Protein AF-A0A0W0FWM8-F1 (afdb_monomer_lite)

pLDDT: mean 82.7, std 19.73, range [29.56, 98.5]

Radius of gyration: 21.23 Å; chains: 1; bounding box: 44×80×56 Å

Sequence (306 aa):
MLAARFALNAARSPRAFSYVPSRSLITLKDTKYIATATATGEGWDGEVSSGGLDLKLAVPKELGGSGNGQNPDQLLAMGYASCLLGSIHAVAAEKGKADAVKNAKVHASVHIGTPNEMSGLGLAVYVKVEGVDDGELLKAGHEKMLAARSVLKAGRFTPRSLNYVPSRSLITLKETKYTATATATGEGRNGHVSSNGLDLNLATPKELGGNGNGQNPEQLFAMGYAACLLGAIRAVAAQKGKADVVKDAKVHTSVHIGTPNELPGFGLAVDIKVEGVDDELLKAGHEFCPYSRLAREGAVVKVSKA

Organism: Moniliophthora roreri (NCBI:txid221103)

Structure (mmCIF, N/CA/C/O backbone):
data_AF-A0A0W0FWM8-F1
#
_entry.id   AF-A0A0W0FWM8-F1
#
loop_
_atom_site.group_PDB
_atom_site.id
_atom_site.type_symbol
_atom_site.label_atom_id
_atom_site.label_alt_id
_atom_site.label_comp_id
_atom_site.label_asym_id
_atom_site.label_entity_id
_atom_site.label_seq_id
_atom_site.pdbx_PDB_ins_code
_atom_site.Cartn_x
_atom_site.Cartn_y
_atom_site.Cartn_z
_atom_site.occupancy
_atom_site.B_iso_or_equiv
_atom_site.auth_seq_id
_atom_site.auth_comp_id
_atom_site.auth_asym_id
_atom_site.auth_atom_id
_atom_site.pdbx_PDB_model_num
ATOM 1 N N . MET A 1 1 ? -24.322 -62.768 6.502 1.00 37.38 1 MET A N 1
ATOM 2 C CA . MET A 1 1 ? -23.569 -61.589 6.024 1.00 37.38 1 MET A CA 1
ATOM 3 C C . MET A 1 1 ? -24.170 -60.350 6.666 1.00 37.38 1 MET A C 1
ATOM 5 O O . MET A 1 1 ? -25.361 -60.117 6.529 1.00 37.38 1 MET A O 1
ATOM 9 N N . LEU A 1 2 ? -23.349 -59.671 7.465 1.00 31.70 2 LEU A N 1
ATOM 10 C CA . LEU A 1 2 ? -23.643 -58.517 8.319 1.00 31.70 2 LEU A CA 1
ATOM 11 C C . LEU A 1 2 ? -24.087 -57.291 7.499 1.00 31.70 2 LEU A C 1
ATOM 13 O O . LEU A 1 2 ? -23.404 -56.925 6.549 1.00 31.70 2 LEU A O 1
ATOM 17 N N . ALA A 1 3 ? -25.141 -56.598 7.931 1.00 33.00 3 ALA A N 1
ATOM 18 C CA . ALA A 1 3 ? -25.418 -55.217 7.532 1.00 33.00 3 ALA A CA 1
ATOM 19 C C . ALA A 1 3 ? -25.647 -54.379 8.799 1.00 33.00 3 ALA A C 1
ATOM 21 O O . ALA A 1 3 ? -26.772 -54.205 9.263 1.00 33.00 3 ALA A O 1
ATOM 22 N N . ALA A 1 4 ? -24.552 -53.909 9.398 1.00 33.53 4 ALA A N 1
ATOM 23 C CA . ALA A 1 4 ? -24.581 -52.966 10.508 1.00 33.53 4 ALA A CA 1
ATOM 24 C C . ALA A 1 4 ? -24.708 -51.539 9.952 1.00 33.53 4 ALA A C 1
ATOM 26 O O . ALA A 1 4 ? -23.815 -51.042 9.267 1.00 33.53 4 ALA A O 1
ATOM 27 N N . ARG A 1 5 ? -25.835 -50.881 10.243 1.00 33.47 5 ARG A N 1
ATOM 28 C CA . ARG A 1 5 ? -26.030 -49.445 10.020 1.00 33.47 5 ARG A CA 1
ATOM 29 C C . ARG A 1 5 ? -25.173 -48.671 11.022 1.00 33.47 5 ARG A C 1
ATOM 31 O O . ARG A 1 5 ? -25.515 -48.600 12.198 1.00 33.47 5 ARG A O 1
ATOM 38 N N . PHE A 1 6 ? -24.085 -48.071 10.552 1.00 32.16 6 PHE A N 1
ATOM 39 C CA . PHE A 1 6 ? -23.375 -47.026 11.283 1.00 32.16 6 PHE A CA 1
ATOM 40 C C . PHE A 1 6 ? -24.125 -45.700 11.113 1.00 32.16 6 PHE A C 1
ATOM 42 O O . PHE A 1 6 ? -24.095 -45.083 10.051 1.00 32.16 6 PHE A O 1
ATOM 49 N N . ALA A 1 7 ? -24.807 -45.267 12.171 1.00 35.50 7 ALA A N 1
ATOM 50 C CA . ALA A 1 7 ? -25.207 -43.880 12.339 1.00 35.50 7 ALA A CA 1
ATOM 51 C C . ALA A 1 7 ? -23.970 -43.089 12.793 1.00 35.50 7 ALA A C 1
ATOM 53 O O . ALA A 1 7 ? -23.587 -43.153 13.960 1.00 35.50 7 ALA A O 1
ATOM 54 N N . LEU A 1 8 ? -23.319 -42.368 11.875 1.00 33.34 8 LEU A N 1
ATOM 55 C CA . LEU A 1 8 ? -22.357 -41.340 12.263 1.00 33.34 8 LEU A CA 1
ATOM 56 C C . LEU A 1 8 ? -23.114 -40.047 12.575 1.00 33.34 8 LEU A C 1
ATOM 58 O O . LEU A 1 8 ? -23.631 -39.372 11.687 1.00 33.34 8 LEU A O 1
ATOM 62 N N . ASN A 1 9 ? -23.138 -39.713 13.864 1.00 29.70 9 ASN A N 1
ATOM 63 C CA . ASN A 1 9 ? -23.351 -38.362 14.363 1.00 29.70 9 ASN A CA 1
ATOM 64 C C . ASN A 1 9 ? -22.350 -37.416 13.684 1.00 29.70 9 ASN A C 1
ATOM 66 O O . ASN A 1 9 ? -21.164 -37.419 14.017 1.00 29.70 9 ASN A O 1
ATOM 70 N N . ALA A 1 10 ? -22.827 -36.588 12.756 1.00 33.97 10 ALA A N 1
ATOM 71 C CA . ALA A 1 10 ? -22.089 -35.421 12.303 1.00 33.97 10 ALA A CA 1
ATOM 72 C C . ALA A 1 10 ? -22.054 -34.411 13.458 1.00 33.97 10 ALA A C 1
ATOM 74 O O . ALA A 1 10 ? -23.018 -33.689 13.721 1.00 33.97 10 ALA A O 1
ATOM 75 N N . ALA A 1 11 ? -20.945 -34.417 14.193 1.00 31.56 11 ALA A N 1
ATOM 76 C CA . ALA A 1 11 ? -20.615 -33.386 15.158 1.00 31.56 11 ALA A CA 1
ATOM 77 C C . ALA A 1 11 ? -20.691 -32.010 14.474 1.00 31.56 11 ALA A C 1
ATOM 79 O O . ALA A 1 11 ? -20.099 -31.793 13.417 1.00 31.56 11 ALA A O 1
ATOM 80 N N . ARG A 1 12 ? -21.448 -31.089 15.082 1.00 36.06 12 ARG A N 1
ATOM 81 C CA . ARG A 1 12 ? -21.527 -29.677 14.687 1.00 36.06 12 ARG A CA 1
ATOM 82 C C . ARG A 1 12 ? -20.112 -29.098 14.610 1.00 36.06 12 ARG A C 1
ATOM 84 O O . ARG A 1 12 ? -19.434 -29.022 15.633 1.00 36.06 12 ARG A O 1
ATOM 91 N N . SER A 1 13 ? -19.679 -28.683 13.420 1.00 31.92 13 SER A N 1
ATOM 92 C CA . SER A 1 13 ? -18.434 -27.929 13.269 1.00 31.92 13 SER A CA 1
ATOM 93 C C . SER A 1 13 ? -18.582 -26.530 13.894 1.00 31.92 13 SER A C 1
ATOM 95 O O . SER A 1 13 ? -19.686 -25.973 13.892 1.00 31.92 13 SER A O 1
ATOM 97 N N . PRO A 1 14 ? -17.507 -25.929 14.431 1.00 36.28 14 PRO A N 1
ATOM 98 C CA . PRO A 1 14 ? -17.581 -24.626 15.078 1.00 36.28 14 PRO A CA 1
ATOM 99 C C . PRO A 1 14 ? -17.739 -23.510 14.031 1.00 36.28 14 PRO A C 1
ATOM 101 O O . PRO A 1 14 ? -17.042 -23.522 13.025 1.00 36.28 14 PRO A O 1
ATOM 104 N N . ARG A 1 15 ? -18.672 -22.584 14.304 1.00 36.97 15 ARG A N 1
ATOM 105 C CA . ARG A 1 15 ? -18.922 -21.247 13.710 1.00 36.97 15 ARG A CA 1
ATOM 106 C C . ARG A 1 15 ? -18.503 -21.049 12.243 1.00 36.97 15 ARG A C 1
ATOM 108 O O . ARG A 1 15 ? -17.331 -20.882 11.929 1.00 36.97 15 ARG A O 1
ATOM 115 N N . ALA A 1 16 ? -19.505 -20.957 11.367 1.00 36.41 16 ALA A N 1
ATOM 116 C CA . ALA A 1 16 ? -19.346 -20.427 10.019 1.00 36.41 16 ALA A CA 1
ATOM 117 C C . ALA A 1 16 ? -18.665 -19.049 10.078 1.00 36.41 16 ALA A C 1
ATOM 119 O O . ALA A 1 16 ? -19.163 -18.147 10.748 1.00 36.41 16 ALA A O 1
ATOM 120 N N . PHE A 1 17 ? -17.525 -18.904 9.404 1.00 39.53 17 PHE A N 1
ATOM 121 C CA . PHE A 1 17 ? -16.942 -17.595 9.138 1.00 39.53 17 PHE A CA 1
ATOM 122 C C . PHE A 1 17 ? -17.897 -16.823 8.229 1.00 39.53 17 PHE A C 1
ATOM 124 O O . PHE A 1 17 ? -18.245 -17.282 7.139 1.00 39.53 17 PHE A O 1
ATOM 131 N N . SER A 1 18 ? -18.326 -15.657 8.685 1.00 49.09 18 SER A N 1
ATOM 132 C CA . SER A 1 18 ? -19.212 -14.773 7.944 1.00 49.09 18 SER A CA 1
ATOM 133 C C . SER A 1 18 ? -18.415 -14.062 6.857 1.00 49.09 18 SER A C 1
ATOM 135 O O . SER A 1 18 ? -17.679 -13.112 7.107 1.00 49.09 18 SER A O 1
ATOM 137 N N . TYR A 1 19 ? -18.506 -14.566 5.630 1.00 51.03 19 TYR A N 1
ATOM 138 C CA . TYR A 1 19 ? -17.876 -13.946 4.469 1.00 51.03 19 TYR A CA 1
ATOM 139 C C . TYR A 1 19 ? -18.668 -12.701 4.045 1.00 51.03 19 TYR A C 1
ATOM 141 O O . TYR A 1 19 ? -19.879 -12.787 3.843 1.00 51.03 19 TYR A O 1
ATOM 149 N N . VAL A 1 20 ? -18.000 -11.553 3.876 1.00 57.09 20 VAL A N 1
ATOM 150 C CA . VAL A 1 20 ? -18.593 -10.367 3.235 1.00 57.09 20 VAL A CA 1
ATOM 151 C C . VAL A 1 20 ? -18.331 -10.478 1.729 1.00 57.09 20 VAL A C 1
ATOM 153 O O . VAL A 1 20 ? -17.197 -10.267 1.300 1.00 57.09 20 VAL A O 1
ATOM 156 N N . PRO A 1 21 ? -19.329 -10.839 0.900 1.00 53.03 21 PRO A N 1
ATOM 157 C CA . PRO A 1 21 ? -19.098 -11.033 -0.522 1.00 53.03 21 PRO A CA 1
ATOM 158 C C . PRO A 1 21 ? -18.781 -9.709 -1.216 1.00 53.03 21 PRO A C 1
ATOM 160 O O . PRO A 1 21 ? -19.579 -8.773 -1.191 1.00 53.03 21 PRO A O 1
ATOM 163 N N . SER A 1 22 ? -17.641 -9.666 -1.902 1.00 55.56 22 SER A N 1
ATOM 164 C CA . SER A 1 22 ? -17.281 -8.603 -2.839 1.00 55.56 22 SER A CA 1
ATOM 165 C C . SER A 1 22 ? -17.148 -9.206 -4.235 1.00 55.56 22 SER A C 1
ATOM 167 O O . SER A 1 22 ? -16.415 -10.174 -4.437 1.00 55.56 22 SER A O 1
ATOM 169 N N . ARG A 1 23 ? -17.891 -8.676 -5.213 1.00 55.47 23 ARG A N 1
ATOM 170 C CA . ARG A 1 23 ? -17.725 -9.067 -6.619 1.00 55.47 23 ARG A CA 1
ATOM 171 C C . ARG A 1 23 ? -16.606 -8.222 -7.222 1.00 55.47 23 ARG A C 1
ATOM 173 O O . ARG A 1 23 ? -16.817 -7.041 -7.477 1.00 55.47 23 ARG A O 1
ATOM 180 N N . SER A 1 24 ? -15.449 -8.831 -7.466 1.00 62.53 24 SER A N 1
ATOM 181 C CA . SER A 1 24 ? -14.388 -8.224 -8.275 1.00 62.53 24 SER A CA 1
ATOM 182 C C . SER A 1 24 ? -14.596 -8.551 -9.754 1.00 62.53 24 SER A C 1
ATOM 184 O O . SER A 1 24 ? -14.962 -9.673 -10.101 1.00 62.53 24 SER A O 1
ATOM 186 N N . LEU A 1 25 ? -14.325 -7.577 -10.626 1.00 61.44 25 LEU A N 1
ATOM 187 C CA . LEU A 1 25 ? -14.260 -7.786 -12.077 1.00 61.44 25 LEU A CA 1
ATOM 188 C C . LEU A 1 25 ? -12.983 -8.533 -12.500 1.00 61.44 25 LEU A C 1
ATOM 190 O O . LEU A 1 25 ? -12.928 -9.072 -13.599 1.00 61.44 25 LEU A O 1
ATOM 194 N N . ILE A 1 26 ? -11.964 -8.572 -11.635 1.00 66.75 26 ILE A N 1
ATOM 195 C CA . ILE A 1 26 ? -10.685 -9.242 -11.882 1.00 66.75 26 ILE A CA 1
ATOM 196 C C . ILE A 1 26 ? -10.550 -10.402 -10.899 1.00 66.75 26 ILE A C 1
ATOM 198 O O . ILE A 1 26 ? -10.563 -10.208 -9.683 1.00 66.75 26 ILE A O 1
ATOM 202 N N . THR A 1 27 ? -10.405 -11.611 -11.434 1.00 77.94 27 THR A N 1
ATOM 203 C CA . THR A 1 27 ? -10.103 -12.829 -10.674 1.00 77.94 27 THR A CA 1
ATOM 204 C C . THR A 1 27 ? -8.774 -13.408 -11.144 1.00 77.94 27 THR A C 1
ATOM 206 O O . THR A 1 27 ? -8.401 -13.262 -12.313 1.00 77.94 27 THR A O 1
ATOM 209 N N . LEU A 1 28 ? -8.043 -14.040 -10.226 1.00 83.06 28 LEU A N 1
ATOM 210 C CA . LEU A 1 28 ? -6.766 -14.677 -10.534 1.00 83.06 28 LEU A CA 1
ATOM 211 C C . LEU A 1 28 ? -6.991 -16.100 -11.041 1.00 83.06 28 LEU A C 1
ATOM 213 O O . LEU A 1 28 ? -7.765 -16.858 -10.457 1.00 83.06 28 LEU A O 1
ATOM 217 N N . LYS A 1 29 ? -6.283 -16.454 -12.112 1.00 85.50 29 LYS A N 1
ATOM 218 C CA . LYS A 1 29 ? -6.165 -17.827 -12.606 1.00 85.50 29 LYS A CA 1
ATOM 219 C C . LYS A 1 29 ? -5.257 -18.652 -11.698 1.00 85.50 29 LYS A C 1
ATOM 221 O O . LYS A 1 29 ? -5.562 -19.792 -11.364 1.00 85.50 29 LYS A O 1
ATOM 226 N N . ASP A 1 30 ? -4.140 -18.053 -11.310 1.00 88.19 30 ASP A N 1
ATOM 227 C CA . ASP A 1 30 ? -3.138 -18.606 -10.412 1.00 88.19 30 ASP A CA 1
ATOM 228 C C . ASP A 1 30 ? -2.571 -17.494 -9.532 1.00 88.19 30 ASP A C 1
ATOM 230 O O . ASP A 1 30 ? -2.519 -16.331 -9.934 1.00 88.19 30 ASP A O 1
ATOM 234 N N . THR A 1 31 ? -2.158 -17.861 -8.321 1.00 91.38 31 THR A N 1
ATOM 235 C CA . THR A 1 31 ? -1.411 -16.980 -7.419 1.00 91.38 31 THR A CA 1
ATOM 236 C C . THR A 1 31 ? 0.067 -17.313 -7.526 1.00 91.38 31 THR A C 1
ATOM 238 O O . THR A 1 31 ? 0.443 -18.475 -7.384 1.00 91.38 31 THR A O 1
ATOM 241 N N . LYS A 1 32 ? 0.902 -16.295 -7.739 1.00 92.69 32 LYS A N 1
ATOM 242 C CA . LYS A 1 32 ? 2.359 -16.444 -7.837 1.00 92.69 32 LYS A CA 1
ATOM 243 C C . LYS A 1 32 ? 3.060 -16.090 -6.536 1.00 92.69 32 LYS A C 1
ATOM 245 O O . LYS A 1 32 ? 3.996 -16.770 -6.147 1.00 92.69 32 LYS A O 1
ATOM 250 N N . TYR A 1 33 ? 2.601 -15.044 -5.861 1.00 94.94 33 TYR A N 1
ATOM 251 C CA . TYR A 1 33 ? 3.169 -14.586 -4.599 1.00 94.94 33 TYR A CA 1
ATOM 252 C C . TYR A 1 33 ? 2.065 -14.043 -3.688 1.00 94.94 33 TYR A C 1
ATOM 254 O O . TYR A 1 33 ? 1.051 -13.533 -4.174 1.00 94.94 33 TYR A O 1
ATOM 262 N N . ILE A 1 34 ? 2.263 -14.170 -2.375 1.00 96.12 34 ILE A N 1
ATOM 263 C CA . ILE A 1 34 ? 1.339 -13.688 -1.347 1.00 96.12 34 ILE A CA 1
ATOM 264 C C . ILE A 1 34 ? 2.129 -12.864 -0.334 1.00 96.12 34 ILE A C 1
ATOM 266 O O . ILE A 1 34 ? 3.069 -13.368 0.278 1.00 96.12 34 ILE A O 1
ATOM 270 N N . ALA A 1 35 ? 1.714 -11.619 -0.121 1.00 96.69 35 ALA A N 1
ATOM 271 C CA . ALA A 1 35 ? 2.180 -10.797 0.986 1.00 96.69 35 ALA A CA 1
ATOM 272 C C . ALA A 1 35 ? 1.126 -10.768 2.093 1.00 96.69 35 ALA A C 1
ATOM 274 O O . ALA A 1 35 ? -0.024 -10.416 1.838 1.00 96.69 35 ALA A O 1
ATOM 275 N N . THR A 1 36 ? 1.511 -11.106 3.320 1.00 97.19 36 THR A N 1
ATOM 276 C CA . THR A 1 36 ? 0.605 -11.101 4.474 1.00 97.19 36 THR A CA 1
ATOM 277 C C . THR A 1 36 ? 1.003 -10.023 5.467 1.00 97.19 36 THR A C 1
ATOM 279 O O . THR A 1 36 ? 2.146 -10.012 5.925 1.00 97.19 36 THR A O 1
ATOM 282 N N . ALA A 1 37 ? 0.048 -9.185 5.855 1.00 98.12 37 ALA A N 1
ATOM 283 C CA . ALA A 1 37 ? 0.225 -8.164 6.871 1.00 98.12 37 ALA A CA 1
ATOM 284 C C . ALA A 1 37 ? -0.760 -8.332 8.025 1.00 98.12 37 ALA A C 1
ATOM 286 O O . ALA A 1 37 ? -1.880 -8.806 7.829 1.00 98.12 37 ALA A O 1
ATOM 287 N N . THR A 1 38 ? -0.355 -7.901 9.215 1.00 98.19 38 THR A N 1
ATOM 288 C CA . THR A 1 38 ? -1.220 -7.841 10.398 1.00 98.19 38 THR A CA 1
ATOM 289 C C . THR A 1 38 ? -1.216 -6.433 10.961 1.00 98.19 38 THR A C 1
ATOM 291 O O . THR A 1 38 ? -0.146 -5.887 11.206 1.00 98.19 38 THR A O 1
ATOM 294 N N . ALA A 1 39 ? -2.400 -5.865 11.184 1.00 97.88 39 ALA A N 1
ATOM 295 C CA . ALA A 1 39 ? -2.583 -4.614 11.908 1.00 97.88 39 ALA A CA 1
ATOM 296 C C . ALA A 1 39 ? -3.236 -4.867 13.270 1.00 97.88 39 ALA A C 1
ATOM 298 O O . ALA A 1 39 ? -4.169 -5.669 13.388 1.00 97.88 39 ALA A O 1
ATOM 299 N N . THR A 1 40 ? -2.748 -4.155 14.281 1.00 96.44 40 THR A N 1
ATOM 300 C CA . THR A 1 40 ? -3.210 -4.208 15.673 1.00 96.44 40 THR A CA 1
ATOM 301 C C . THR A 1 40 ? -3.322 -2.790 16.249 1.00 96.44 40 THR A C 1
ATOM 303 O O . THR A 1 40 ? -2.977 -1.801 15.596 1.00 96.44 40 THR A O 1
ATOM 306 N N . GLY A 1 41 ? -3.831 -2.663 17.478 1.00 92.44 41 GLY A N 1
ATOM 307 C CA . GLY A 1 41 ? -4.015 -1.359 18.117 1.00 92.44 41 GLY A CA 1
ATOM 308 C C . GLY A 1 41 ? -5.096 -0.537 17.415 1.00 92.44 41 GLY A C 1
ATOM 309 O O . GLY A 1 41 ? -6.062 -1.088 16.887 1.00 92.44 41 GLY A O 1
ATOM 310 N N . GLU A 1 42 ? -4.984 0.792 17.417 1.00 88.56 42 GLU A N 1
ATOM 311 C CA . GLU A 1 42 ? -6.042 1.698 16.926 1.00 88.56 42 GLU A CA 1
ATOM 312 C C . GLU A 1 42 ? -6.172 1.752 15.385 1.00 88.56 42 GLU A C 1
ATOM 314 O O . GLU A 1 42 ? -6.874 2.600 14.832 1.00 88.56 42 GLU A O 1
ATOM 319 N N . GLY A 1 43 ? -5.489 0.860 14.659 1.00 87.81 43 GLY A N 1
ATOM 320 C CA . GLY A 1 43 ? -5.414 0.867 13.200 1.00 87.81 43 GLY A CA 1
ATOM 321 C C . GLY A 1 43 ? -4.498 1.975 12.692 1.00 87.81 43 GLY A C 1
ATOM 322 O O . GLY A 1 43 ? -3.362 1.703 12.327 1.00 87.81 43 GLY A O 1
ATOM 323 N N . TRP A 1 44 ? -4.963 3.226 12.692 1.00 87.56 44 TRP A N 1
ATOM 324 C CA . TRP A 1 44 ? -4.160 4.373 12.242 1.00 87.56 44 TRP A CA 1
ATOM 325 C C . TRP A 1 44 ? -3.189 4.916 13.297 1.00 87.56 44 TRP A C 1
ATOM 327 O O . TRP A 1 44 ? -2.244 5.602 12.934 1.00 87.56 44 TRP A O 1
ATOM 337 N N . ASP A 1 45 ? -3.403 4.604 14.574 1.00 92.19 45 ASP A N 1
ATOM 338 C CA . ASP A 1 45 ? -2.510 4.960 15.694 1.00 92.19 45 ASP A CA 1
ATOM 339 C C . ASP A 1 45 ? -1.999 3.683 16.399 1.00 92.19 45 ASP A C 1
ATOM 341 O O . ASP A 1 45 ? -1.836 3.625 17.615 1.00 92.19 45 ASP A O 1
ATOM 345 N N . GLY A 1 46 ? -1.867 2.600 15.625 1.00 94.25 46 GLY A N 1
ATOM 346 C CA . GLY A 1 46 ? -1.509 1.264 16.097 1.00 94.25 46 GLY A CA 1
ATOM 347 C C . GLY A 1 46 ? -0.175 0.770 15.546 1.00 94.25 46 GLY A C 1
ATOM 348 O O . GLY A 1 46 ? 0.757 1.539 15.319 1.00 94.25 46 GLY A O 1
ATOM 349 N N . GLU A 1 47 ? -0.093 -0.533 15.311 1.00 96.88 47 GLU A N 1
ATOM 350 C CA . GLU A 1 47 ? 1.085 -1.186 14.740 1.00 96.88 47 GLU A CA 1
ATOM 351 C C . GLU A 1 47 ? 0.675 -2.015 13.529 1.00 96.88 47 GLU A C 1
ATOM 353 O O . GLU A 1 47 ? -0.436 -2.552 13.462 1.00 96.88 47 GLU A O 1
ATOM 358 N N . VAL A 1 48 ? 1.577 -2.118 12.559 1.00 98.00 48 VAL A N 1
ATOM 359 C CA . VAL A 1 48 ? 1.388 -2.980 11.398 1.00 98.00 48 VAL A CA 1
ATOM 360 C C . VAL A 1 48 ? 2.693 -3.663 11.024 1.00 98.00 48 VAL A C 1
ATOM 362 O O . VAL A 1 48 ? 3.752 -3.037 11.025 1.00 98.00 48 VAL A O 1
ATOM 365 N N . SER A 1 49 ? 2.611 -4.944 10.678 1.00 97.75 49 SER A N 1
ATOM 366 C CA . SER A 1 49 ? 3.774 -5.741 10.305 1.00 97.75 49 SER A CA 1
ATOM 367 C C . SER A 1 49 ? 3.538 -6.586 9.063 1.00 97.75 49 SER A C 1
ATOM 369 O O . SER A 1 49 ? 2.424 -7.051 8.817 1.00 97.75 49 SER A O 1
ATOM 371 N N . SER A 1 50 ? 4.587 -6.780 8.265 1.00 97.19 50 SER A N 1
ATOM 372 C CA . SER A 1 50 ? 4.607 -7.693 7.118 1.00 97.19 50 SER A CA 1
ATOM 373 C C . SER A 1 50 ? 6.046 -8.007 6.723 1.00 97.19 50 SER A C 1
ATOM 375 O O . SER A 1 50 ? 6.849 -7.097 6.568 1.00 97.19 50 SER A O 1
ATOM 377 N N . GLY A 1 51 ? 6.380 -9.282 6.501 1.00 88.56 51 GLY A N 1
ATOM 378 C CA . GLY A 1 51 ? 7.658 -9.664 5.879 1.00 88.56 51 GLY A CA 1
ATOM 379 C C . GLY A 1 51 ? 8.920 -9.116 6.565 1.00 88.56 51 GLY A C 1
ATOM 380 O O . GLY A 1 51 ? 9.879 -8.769 5.880 1.00 88.56 51 GLY A O 1
ATOM 381 N N . GLY A 1 52 ? 8.909 -9.005 7.898 1.00 92.12 52 GLY A N 1
ATOM 382 C CA . GLY A 1 52 ? 10.024 -8.463 8.686 1.00 92.12 52 GLY A CA 1
ATOM 383 C C . GLY A 1 52 ? 10.107 -6.933 8.728 1.00 92.12 52 GLY A C 1
ATOM 384 O O . GLY A 1 52 ? 11.080 -6.402 9.254 1.00 92.12 52 GLY A O 1
ATOM 385 N N . LEU A 1 53 ? 9.119 -6.225 8.174 1.00 96.38 53 LEU A N 1
ATOM 386 C CA . LEU A 1 53 ? 8.933 -4.791 8.364 1.00 96.38 53 LEU A CA 1
ATOM 387 C C . LEU A 1 53 ? 7.848 -4.557 9.417 1.00 96.38 53 LEU A C 1
ATOM 389 O O . LEU A 1 53 ? 6.680 -4.852 9.163 1.00 96.38 53 LEU A O 1
ATOM 393 N N . ASP A 1 54 ? 8.237 -3.994 10.557 1.00 97.31 54 ASP A N 1
ATOM 394 C CA . ASP A 1 54 ? 7.344 -3.594 11.644 1.00 97.31 54 ASP A CA 1
ATOM 395 C C . ASP A 1 54 ? 7.285 -2.067 11.718 1.00 97.31 54 ASP A C 1
ATOM 397 O O . ASP A 1 54 ? 8.316 -1.397 11.817 1.00 97.31 54 ASP A O 1
ATOM 401 N N . LEU A 1 55 ? 6.080 -1.501 11.656 1.00 97.31 55 LEU A N 1
ATOM 402 C CA . LEU A 1 55 ? 5.866 -0.058 11.663 1.00 97.31 55 LEU A CA 1
ATOM 403 C C . LEU A 1 55 ? 4.892 0.347 12.760 1.00 97.31 55 LEU A C 1
ATOM 405 O O . LEU A 1 55 ? 3.790 -0.192 12.875 1.00 97.31 55 LEU A O 1
ATOM 409 N N . LYS A 1 56 ? 5.278 1.388 13.500 1.00 96.69 56 LYS A N 1
ATOM 410 C CA . LYS A 1 56 ? 4.357 2.142 14.343 1.00 96.69 56 LYS A CA 1
ATOM 411 C C . LYS A 1 56 ? 3.614 3.165 13.493 1.00 96.69 56 LYS A C 1
ATOM 413 O O . LYS A 1 56 ? 4.236 3.966 12.786 1.00 96.69 56 LYS A O 1
ATOM 418 N N . LEU A 1 57 ? 2.293 3.131 13.584 1.00 96.75 57 LEU A N 1
ATOM 419 C CA . LEU A 1 57 ? 1.415 4.039 12.874 1.00 96.75 57 LEU A CA 1
ATOM 420 C C . LEU A 1 57 ? 0.990 5.200 13.765 1.00 96.75 57 LEU A C 1
ATOM 422 O O . LEU A 1 57 ? 0.892 5.060 14.984 1.00 96.75 57 LEU A O 1
ATOM 426 N N . ALA A 1 58 ? 0.765 6.347 13.137 1.00 94.88 58 ALA A N 1
ATOM 427 C CA . ALA A 1 58 ? 0.194 7.508 13.782 1.00 94.88 58 ALA A CA 1
ATOM 428 C C . ALA A 1 58 ? -0.784 8.232 12.862 1.00 94.88 58 ALA A C 1
ATOM 430 O O . ALA A 1 58 ? -0.520 8.442 11.672 1.00 94.88 58 ALA A O 1
ATOM 431 N N . VAL A 1 59 ? -1.888 8.703 13.442 1.00 92.06 59 VAL A N 1
ATOM 432 C CA . VAL A 1 59 ? -2.803 9.596 12.725 1.00 92.06 59 VAL A CA 1
ATOM 433 C C . VAL A 1 59 ? -2.054 10.907 12.406 1.00 92.06 59 VAL A C 1
ATOM 435 O O . VAL A 1 59 ? -1.427 11.479 13.305 1.00 92.06 59 VAL A O 1
ATOM 438 N N . PRO A 1 60 ? -2.094 11.409 11.155 1.00 90.50 60 PRO A N 1
ATOM 439 C CA . PRO A 1 60 ? -1.469 12.679 10.783 1.00 90.50 60 PRO A CA 1
ATOM 440 C C . PRO A 1 60 ? -1.990 13.870 11.599 1.00 90.50 60 PRO A C 1
ATOM 442 O O . PRO A 1 60 ? -3.151 13.892 12.019 1.00 90.50 60 PRO A O 1
ATOM 445 N N . LYS A 1 61 ? -1.159 14.905 11.774 1.00 90.56 61 LYS A N 1
ATOM 446 C CA . LYS A 1 61 ? -1.528 16.117 12.535 1.00 90.56 61 LYS A CA 1
ATOM 447 C C . LYS A 1 61 ? -2.696 16.862 11.893 1.00 90.56 61 LYS A C 1
ATOM 449 O O . LYS A 1 61 ? -3.545 17.407 12.590 1.00 90.56 61 LYS A O 1
ATOM 454 N N . GLU A 1 62 ? -2.772 16.830 10.568 1.00 87.19 62 GLU A N 1
ATOM 455 C CA . GLU A 1 62 ? -3.841 17.407 9.751 1.00 87.19 62 GLU A CA 1
ATOM 456 C C . GLU A 1 62 ? -5.203 16.755 10.026 1.00 87.19 62 GLU A C 1
ATOM 458 O O . GLU A 1 62 ? -6.243 17.375 9.821 1.00 87.19 62 GLU A O 1
ATOM 463 N N . LEU A 1 63 ? -5.193 15.515 10.522 1.00 86.81 63 LEU A N 1
ATOM 464 C CA . LEU A 1 63 ? -6.378 14.769 10.940 1.00 86.81 63 LEU A CA 1
ATOM 465 C C . LEU A 1 63 ? -6.556 14.762 12.469 1.00 86.81 63 LEU A C 1
ATOM 467 O O . LEU A 1 63 ? -7.374 14.006 12.986 1.00 86.81 63 LEU A O 1
ATOM 471 N N . GLY A 1 64 ? -5.812 15.605 13.196 1.00 88.00 64 GLY A N 1
ATOM 472 C CA . GLY A 1 64 ? -5.901 15.744 14.652 1.00 88.00 64 GLY A CA 1
ATOM 473 C C . GLY A 1 64 ? -5.114 14.703 15.453 1.00 88.00 64 GLY A C 1
ATOM 474 O O . GLY A 1 64 ? -5.325 14.587 16.657 1.00 88.00 64 GLY A O 1
ATOM 475 N N . GLY A 1 65 ? -4.229 13.941 14.808 1.00 89.38 65 GLY A N 1
ATOM 476 C CA . GLY A 1 65 ? -3.393 12.939 15.464 1.00 89.38 65 GLY A CA 1
ATOM 477 C C . GLY A 1 65 ? -2.028 13.449 15.924 1.00 89.38 65 GLY A C 1
ATOM 478 O O . GLY A 1 65 ? -1.688 14.626 15.790 1.00 89.38 65 GLY A O 1
ATOM 479 N N . SER A 1 66 ? -1.211 12.534 16.454 1.00 90.25 66 SER A N 1
ATOM 480 C CA . SER A 1 66 ? 0.142 12.858 16.924 1.00 90.25 66 SER A CA 1
ATOM 481 C C . SER A 1 66 ? 1.114 13.170 15.777 1.00 90.25 66 SER A C 1
ATOM 483 O O . SER A 1 66 ? 2.038 13.970 15.942 1.00 90.25 66 SER A O 1
ATOM 485 N N . GLY A 1 67 ? 0.917 12.538 14.614 1.00 88.00 67 GLY A N 1
ATOM 486 C CA . GLY A 1 67 ? 1.853 12.536 13.489 1.00 88.00 67 GLY A CA 1
ATOM 487 C C . GLY A 1 67 ? 3.209 11.891 13.792 1.00 88.00 67 GLY A C 1
ATOM 488 O O . GLY A 1 67 ? 4.139 12.057 13.009 1.00 88.00 67 GLY A O 1
ATOM 489 N N . ASN A 1 68 ? 3.347 11.187 14.921 1.00 88.94 68 ASN A N 1
ATOM 490 C CA . ASN A 1 68 ? 4.604 10.593 15.381 1.00 88.94 68 ASN A CA 1
ATOM 491 C C . ASN A 1 68 ? 4.705 9.117 14.968 1.00 88.94 68 ASN A C 1
ATOM 493 O O . ASN A 1 68 ? 4.802 8.223 15.811 1.00 88.94 68 ASN A O 1
ATOM 497 N N . GLY A 1 69 ? 4.648 8.865 13.665 1.00 90.75 69 GLY A N 1
ATOM 498 C CA . GLY A 1 69 ? 4.652 7.525 13.092 1.00 90.75 69 GLY A CA 1
ATOM 499 C C . GLY A 1 69 ? 4.409 7.558 11.590 1.00 90.75 69 GLY A C 1
ATOM 500 O O . GLY A 1 69 ? 4.256 8.626 10.994 1.00 90.75 69 GLY A O 1
ATOM 501 N N . GLN A 1 70 ? 4.378 6.373 10.991 1.00 95.19 70 GLN A N 1
ATOM 502 C CA . GLN A 1 70 ? 3.970 6.213 9.597 1.00 95.19 70 GLN A CA 1
ATOM 503 C C . GLN A 1 70 ? 2.441 6.159 9.506 1.00 95.19 70 GLN A C 1
ATOM 505 O O . GLN A 1 70 ? 1.752 6.107 10.520 1.00 95.19 70 GLN A O 1
ATOM 510 N N . ASN A 1 71 ? 1.867 6.163 8.312 1.00 93.81 71 ASN A N 1
ATOM 511 C CA . ASN A 1 71 ? 0.430 5.975 8.144 1.00 93.81 71 ASN A CA 1
ATOM 512 C C . ASN A 1 71 ? 0.109 5.096 6.930 1.00 93.81 71 ASN A C 1
ATOM 514 O O . ASN A 1 71 ? 0.950 4.931 6.042 1.00 93.81 71 ASN A O 1
ATOM 518 N N . PRO A 1 72 ? -1.106 4.524 6.873 1.00 95.06 72 PRO A N 1
ATOM 519 C CA . PRO A 1 72 ? -1.486 3.603 5.806 1.00 95.06 72 PRO A CA 1
ATOM 520 C C . PRO A 1 72 ? -1.302 4.183 4.399 1.00 95.06 72 PRO A C 1
ATOM 522 O O . PRO A 1 72 ? -0.837 3.488 3.496 1.00 95.06 72 PRO A O 1
ATOM 525 N N . ASP A 1 73 ? -1.606 5.469 4.217 1.00 95.06 73 ASP A N 1
ATOM 526 C CA . ASP A 1 73 ? -1.609 6.122 2.904 1.00 95.06 73 ASP A CA 1
ATOM 527 C C . ASP A 1 73 ? -0.221 6.385 2.360 1.00 95.06 73 ASP A C 1
ATOM 529 O O . ASP A 1 73 ? -0.028 6.371 1.145 1.00 95.06 73 ASP A O 1
ATOM 533 N N . GLN A 1 74 ? 0.755 6.560 3.247 1.00 95.56 74 GLN A N 1
ATOM 534 C CA . GLN A 1 74 ? 2.161 6.556 2.868 1.00 95.56 74 GLN A CA 1
ATOM 535 C C . GLN A 1 74 ? 2.543 5.205 2.267 1.00 95.56 74 GLN A C 1
ATOM 537 O O . GLN A 1 74 ? 3.123 5.168 1.185 1.00 95.56 74 GLN A O 1
ATOM 542 N N . LEU A 1 75 ? 2.140 4.094 2.892 1.00 97.38 75 LEU A N 1
ATOM 543 C CA . LEU A 1 75 ? 2.427 2.751 2.377 1.00 97.38 75 LEU A CA 1
ATOM 544 C C . LEU A 1 75 ? 1.743 2.510 1.025 1.00 97.38 75 LEU A C 1
ATOM 546 O O . LEU A 1 75 ? 2.371 1.988 0.102 1.00 97.38 75 LEU A O 1
ATOM 550 N N . LEU A 1 76 ? 0.495 2.963 0.862 1.00 96.69 76 LEU A N 1
ATOM 551 C CA . LEU A 1 76 ? -0.199 2.911 -0.426 1.00 96.69 76 LEU A CA 1
ATOM 552 C C . LEU A 1 76 ? 0.506 3.763 -1.492 1.00 96.69 76 LEU A C 1
ATOM 554 O O . LEU A 1 76 ? 0.692 3.292 -2.614 1.00 96.69 76 LEU A O 1
ATOM 558 N N . ALA A 1 77 ? 0.933 4.986 -1.162 1.00 97.25 77 ALA A N 1
ATOM 559 C CA . ALA A 1 77 ? 1.666 5.852 -2.086 1.00 97.25 77 ALA A CA 1
ATOM 560 C C . ALA A 1 77 ? 2.995 5.213 -2.517 1.00 97.25 77 ALA A C 1
ATOM 562 O O . ALA A 1 77 ? 3.322 5.210 -3.705 1.00 97.25 77 A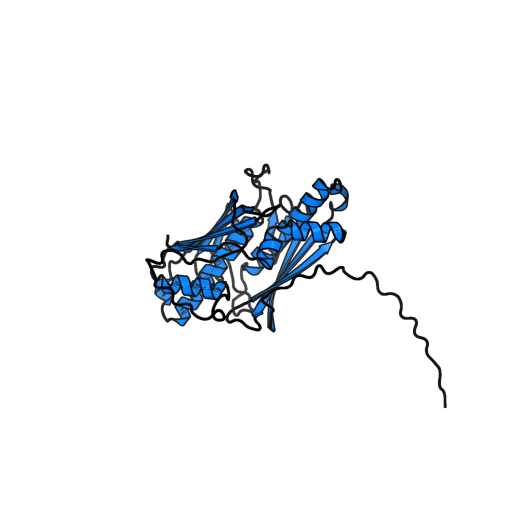LA A O 1
ATOM 563 N N . MET A 1 78 ? 3.734 4.622 -1.574 1.00 98.25 78 MET A N 1
ATOM 564 C CA . MET A 1 78 ? 5.004 3.939 -1.831 1.00 98.25 78 MET A CA 1
ATOM 565 C C . MET A 1 78 ? 4.815 2.699 -2.715 1.00 98.25 78 MET A C 1
ATOM 567 O O . MET A 1 78 ? 5.524 2.534 -3.715 1.00 98.25 78 MET A O 1
ATOM 571 N N . GLY A 1 79 ? 3.830 1.852 -2.400 1.00 96.69 79 GLY A N 1
ATOM 572 C CA . GLY A 1 79 ? 3.486 0.682 -3.211 1.00 96.69 79 GLY A CA 1
ATOM 573 C C . GLY A 1 79 ? 3.042 1.068 -4.625 1.00 96.69 79 GLY A C 1
ATOM 574 O O . GLY A 1 79 ? 3.489 0.475 -5.607 1.00 96.69 79 GLY A O 1
ATOM 575 N N . TYR A 1 80 ? 2.230 2.121 -4.756 1.00 95.25 80 TYR A N 1
ATOM 576 C CA . TYR A 1 80 ? 1.787 2.617 -6.057 1.00 95.25 80 TYR A CA 1
ATOM 577 C C . TYR A 1 80 ? 2.957 3.154 -6.895 1.00 95.25 80 TYR A C 1
ATOM 579 O O . TYR A 1 80 ? 3.110 2.768 -8.056 1.00 95.25 80 TYR A O 1
ATOM 587 N N . ALA A 1 81 ? 3.793 4.027 -6.319 1.00 96.94 81 ALA A N 1
ATOM 588 C CA . ALA A 1 81 ? 4.914 4.653 -7.022 1.00 96.94 81 ALA A CA 1
ATOM 589 C C . ALA A 1 81 ? 5.893 3.610 -7.578 1.00 96.94 81 ALA A C 1
ATOM 591 O O . ALA A 1 81 ? 6.262 3.649 -8.753 1.00 96.94 81 ALA A O 1
ATOM 592 N N . SER A 1 82 ? 6.272 2.647 -6.738 1.00 97.06 82 SER A N 1
ATOM 593 C CA . SER A 1 82 ? 7.212 1.584 -7.097 1.00 97.06 82 SER A CA 1
ATOM 594 C C . SER A 1 82 ? 6.642 0.605 -8.124 1.00 97.06 82 SER A C 1
ATOM 596 O O . SER A 1 82 ? 7.351 0.205 -9.052 1.00 97.06 82 SER A O 1
ATOM 598 N N . CYS A 1 83 ? 5.354 0.262 -8.023 1.00 94.19 83 CYS A N 1
ATOM 599 C CA . CYS A 1 83 ? 4.680 -0.588 -9.003 1.00 94.19 83 CYS A CA 1
ATOM 600 C C . CYS A 1 83 ? 4.559 0.091 -10.379 1.00 94.19 83 CYS A C 1
ATOM 602 O O . CYS A 1 83 ? 4.857 -0.535 -11.404 1.00 94.19 83 CYS A O 1
ATOM 604 N N . LEU A 1 84 ? 4.194 1.380 -10.420 1.00 94.25 84 LEU A N 1
ATOM 605 C CA . LEU A 1 84 ? 4.119 2.121 -11.680 1.00 94.25 84 LEU A CA 1
ATOM 606 C C . LEU A 1 84 ? 5.496 2.246 -12.332 1.00 94.25 84 LEU A C 1
ATOM 608 O O . LEU A 1 84 ? 5.623 1.988 -13.528 1.00 94.25 84 LEU A O 1
ATOM 612 N N . LEU A 1 85 ? 6.523 2.608 -11.556 1.00 95.81 85 LEU A N 1
ATOM 613 C CA . LEU A 1 85 ? 7.885 2.722 -12.074 1.00 95.81 85 LEU A CA 1
ATOM 614 C C . LEU A 1 85 ? 8.356 1.381 -12.650 1.00 95.81 85 LEU A C 1
ATOM 616 O O . LEU A 1 85 ? 8.807 1.331 -13.792 1.00 95.81 85 LEU A O 1
ATOM 620 N N . GLY A 1 86 ? 8.138 0.274 -11.933 1.00 93.81 86 GLY A N 1
ATOM 621 C CA . GLY A 1 86 ? 8.454 -1.063 -12.442 1.00 93.81 86 GLY A CA 1
ATOM 622 C C . GLY A 1 86 ? 7.713 -1.401 -13.742 1.00 93.81 86 GLY A C 1
ATOM 623 O O . GLY A 1 86 ? 8.296 -1.978 -14.657 1.00 93.81 86 GLY A O 1
ATOM 624 N N . SER A 1 87 ? 6.450 -0.984 -13.873 1.00 91.75 87 SER A N 1
ATOM 625 C CA . SER A 1 87 ? 5.668 -1.177 -15.103 1.00 91.75 87 SER A CA 1
ATOM 626 C C . SER A 1 87 ? 6.222 -0.364 -16.277 1.00 91.75 87 SER A C 1
ATOM 628 O O . SER A 1 87 ? 6.309 -0.883 -17.390 1.00 91.75 87 SER A O 1
ATOM 630 N N . ILE A 1 88 ? 6.652 0.879 -16.033 1.00 93.12 88 ILE A N 1
ATOM 631 C CA . ILE A 1 88 ? 7.322 1.730 -17.029 1.00 93.12 88 ILE A CA 1
ATOM 632 C C . ILE A 1 88 ? 8.631 1.078 -17.497 1.00 93.12 88 ILE A C 1
ATOM 634 O O . ILE A 1 88 ? 8.837 0.948 -18.704 1.00 93.12 88 ILE A O 1
ATOM 638 N N . HIS A 1 89 ? 9.470 0.597 -16.572 1.00 94.06 89 HIS A N 1
ATOM 639 C CA . HIS A 1 89 ? 10.704 -0.126 -16.907 1.00 94.06 89 HIS A CA 1
ATOM 640 C C . HIS A 1 89 ? 10.431 -1.397 -17.715 1.00 94.06 89 HIS A C 1
ATOM 642 O O . HIS A 1 89 ? 11.090 -1.635 -18.727 1.00 94.06 89 HIS A O 1
ATOM 648 N N . ALA A 1 90 ? 9.424 -2.182 -17.326 1.00 90.81 90 ALA A N 1
ATOM 649 C CA . ALA A 1 90 ? 9.072 -3.406 -18.034 1.00 90.81 90 ALA A CA 1
ATOM 650 C C . ALA A 1 90 ? 8.628 -3.128 -19.481 1.00 90.81 90 ALA A C 1
ATOM 652 O O . ALA A 1 90 ? 9.066 -3.817 -20.398 1.00 90.81 90 ALA A O 1
ATOM 653 N N . VAL A 1 91 ? 7.792 -2.107 -19.708 1.00 91.56 91 VAL A N 1
ATOM 654 C CA . VAL A 1 91 ? 7.396 -1.711 -21.074 1.00 91.56 91 VAL A CA 1
ATOM 655 C C . VAL A 1 91 ? 8.585 -1.158 -21.857 1.00 91.56 91 VAL A C 1
ATOM 657 O O . VAL A 1 91 ? 8.720 -1.435 -23.049 1.00 91.56 91 VAL A O 1
ATOM 660 N N . ALA A 1 92 ? 9.455 -0.375 -21.216 1.00 93.44 92 ALA A N 1
ATOM 661 C CA . ALA A 1 92 ? 10.641 0.167 -21.868 1.00 93.44 92 ALA A CA 1
ATOM 662 C C . ALA A 1 92 ? 11.562 -0.957 -22.356 1.00 93.44 92 ALA A C 1
ATOM 664 O O . ALA A 1 92 ? 12.008 -0.916 -23.501 1.00 93.44 92 ALA A O 1
ATOM 665 N N . ALA A 1 93 ? 11.783 -1.984 -21.534 1.00 92.62 93 ALA A N 1
ATOM 666 C CA . ALA A 1 93 ? 12.553 -3.166 -21.906 1.00 92.62 93 ALA A CA 1
ATOM 667 C C . ALA A 1 93 ? 11.916 -3.924 -23.085 1.00 92.62 93 ALA A C 1
ATOM 669 O O . ALA A 1 93 ? 12.595 -4.187 -24.074 1.00 92.62 93 ALA A O 1
ATOM 670 N N . GLU A 1 94 ? 10.604 -4.185 -23.040 1.00 92.12 94 GLU A N 1
ATOM 671 C CA . GLU A 1 94 ? 9.856 -4.843 -24.131 1.00 92.12 94 GLU A CA 1
ATOM 672 C C . GLU A 1 94 ? 9.952 -4.087 -25.464 1.00 92.12 94 GLU A C 1
ATOM 674 O O . GLU A 1 94 ? 9.933 -4.694 -26.533 1.00 92.12 94 GLU A O 1
ATOM 679 N N . LYS A 1 95 ? 10.071 -2.757 -25.408 1.00 92.75 95 LYS A N 1
ATOM 680 C CA . LYS A 1 95 ? 10.197 -1.886 -26.583 1.00 92.75 95 LYS A CA 1
ATOM 681 C C . LYS A 1 95 ? 11.646 -1.589 -26.987 1.00 92.75 95 LYS A C 1
ATOM 683 O O . LYS A 1 95 ? 11.845 -0.787 -27.897 1.00 92.75 95 LYS A O 1
ATOM 688 N N . GLY A 1 96 ? 12.645 -2.170 -26.318 1.00 94.50 96 GLY A N 1
ATOM 689 C CA . GLY A 1 96 ? 14.062 -1.883 -26.579 1.00 94.50 96 GLY A CA 1
ATOM 690 C C . GLY A 1 96 ? 14.475 -0.440 -26.253 1.00 94.50 96 GLY A C 1
ATOM 691 O O . GLY A 1 96 ? 15.391 0.094 -26.867 1.00 94.50 96 GLY A O 1
ATOM 692 N N . LYS A 1 97 ? 13.783 0.212 -25.311 1.00 94.38 97 LYS A N 1
ATOM 693 C CA . LYS A 1 97 ? 13.984 1.610 -24.889 1.00 94.38 97 LYS A CA 1
ATOM 694 C C . LYS A 1 97 ? 14.428 1.737 -23.425 1.00 94.38 97 LYS A C 1
ATOM 696 O O . LYS A 1 97 ? 14.085 2.716 -22.769 1.00 94.38 97 LYS A O 1
ATOM 701 N N . ALA A 1 98 ? 15.164 0.764 -22.889 1.00 93.12 98 ALA A N 1
ATOM 702 C CA . ALA A 1 98 ? 15.583 0.770 -21.481 1.00 93.12 98 ALA A CA 1
ATOM 703 C C . ALA A 1 98 ? 16.349 2.054 -21.086 1.00 93.12 98 ALA A C 1
ATOM 705 O O . ALA A 1 98 ? 16.106 2.620 -20.021 1.00 93.12 98 ALA A O 1
ATOM 706 N N . ASP A 1 99 ? 17.185 2.586 -21.985 1.00 92.88 99 ASP A N 1
ATOM 707 C CA . ASP A 1 99 ? 17.927 3.833 -21.753 1.00 92.88 99 ASP A CA 1
ATOM 708 C C . ASP A 1 99 ? 17.030 5.065 -21.565 1.00 92.88 99 ASP A C 1
ATOM 710 O O . ASP A 1 99 ? 17.436 6.022 -20.904 1.00 92.88 99 ASP A O 1
ATOM 714 N N . ALA A 1 100 ? 15.806 5.045 -22.106 1.00 92.38 100 ALA A N 1
ATOM 715 C CA . ALA A 1 100 ? 14.859 6.157 -22.017 1.00 92.38 100 ALA A CA 1
ATOM 716 C C . ALA A 1 100 ? 14.237 6.314 -20.619 1.00 92.38 100 ALA A C 1
ATOM 718 O O . ALA A 1 100 ? 13.563 7.308 -20.367 1.00 92.38 100 ALA A O 1
ATOM 719 N N . VAL A 1 101 ? 14.432 5.336 -19.728 1.00 94.31 101 VAL A N 1
ATOM 720 C CA . VAL A 1 101 ? 13.858 5.322 -18.371 1.00 94.31 101 VAL A CA 1
ATOM 721 C C . VAL A 1 101 ? 14.914 5.150 -17.281 1.00 94.31 101 VAL A C 1
ATOM 723 O O . VAL A 1 101 ? 14.576 5.034 -16.112 1.00 94.31 101 VAL A O 1
ATOM 726 N N . LYS A 1 102 ? 16.208 5.171 -17.623 1.00 92.38 102 LYS A N 1
ATOM 727 C CA . LYS A 1 102 ? 17.304 4.939 -16.662 1.00 92.38 102 LYS A CA 1
ATOM 728 C C . LYS A 1 102 ? 17.326 5.915 -15.477 1.00 92.38 102 LYS A C 1
ATOM 730 O O . LYS A 1 102 ? 17.792 5.564 -14.401 1.00 92.38 102 LYS A O 1
ATOM 735 N N . ASN A 1 103 ? 16.816 7.129 -15.687 1.00 93.62 103 ASN A N 1
ATOM 736 C CA . ASN A 1 103 ? 16.733 8.189 -14.680 1.00 93.62 103 ASN A CA 1
ATOM 737 C C . ASN A 1 103 ? 15.286 8.447 -14.235 1.00 93.62 103 ASN A C 1
ATOM 739 O O . ASN A 1 103 ? 15.007 9.494 -13.646 1.00 93.62 103 ASN A O 1
ATOM 743 N N . ALA A 1 104 ? 14.363 7.539 -14.566 1.00 95.81 104 ALA A N 1
ATOM 744 C CA . ALA A 1 104 ? 12.957 7.723 -14.274 1.00 95.81 104 ALA A CA 1
ATOM 745 C C . ALA A 1 104 ? 12.711 7.733 -12.762 1.00 95.81 104 ALA A C 1
ATOM 747 O O . ALA A 1 104 ? 13.279 6.940 -12.005 1.00 95.81 104 ALA A O 1
ATOM 748 N N . LYS A 1 105 ? 11.829 8.629 -12.325 1.00 97.25 105 LYS A N 1
ATOM 749 C CA . LYS A 1 105 ? 11.323 8.660 -10.951 1.00 97.25 105 LYS A CA 1
ATOM 750 C C . LYS A 1 105 ? 9.820 8.814 -10.976 1.00 97.25 105 LYS A C 1
ATOM 752 O O . LYS A 1 105 ? 9.270 9.501 -11.836 1.00 97.25 105 LYS A O 1
ATOM 757 N N . VAL A 1 106 ? 9.156 8.189 -10.016 1.00 97.12 106 VAL A N 1
ATOM 758 C CA . VAL A 1 106 ? 7.708 8.305 -9.856 1.00 97.12 106 VAL A CA 1
ATOM 759 C C . VAL A 1 106 ? 7.412 8.930 -8.507 1.00 97.12 106 VAL A C 1
ATOM 761 O O . VAL A 1 106 ? 7.744 8.360 -7.471 1.00 97.12 106 VAL A O 1
ATOM 764 N N . HIS A 1 107 ? 6.738 10.074 -8.530 1.00 97.12 107 HIS A N 1
ATOM 765 C CA . HIS A 1 107 ? 6.201 10.735 -7.349 1.00 97.12 107 HIS A CA 1
ATOM 766 C C . HIS A 1 107 ? 4.706 10.453 -7.285 1.00 97.12 107 HIS A C 1
ATOM 768 O O . HIS A 1 107 ? 3.944 10.972 -8.102 1.00 97.12 107 HIS A O 1
ATOM 774 N N . ALA A 1 108 ? 4.280 9.626 -6.336 1.00 96.38 108 ALA A N 1
ATOM 775 C CA . ALA A 1 108 ? 2.870 9.367 -6.087 1.00 96.38 108 ALA A CA 1
ATOM 776 C C . ALA A 1 108 ? 2.382 10.200 -4.903 1.00 96.38 108 ALA A C 1
ATOM 778 O O . ALA A 1 108 ? 3.093 10.400 -3.921 1.00 96.38 108 ALA A O 1
ATOM 779 N N . SER A 1 109 ? 1.142 10.660 -4.990 1.00 94.81 109 SER A N 1
ATOM 780 C CA . SER A 1 109 ? 0.428 11.308 -3.902 1.00 94.81 109 SER A CA 1
ATOM 781 C C . SER A 1 109 ? -0.949 10.678 -3.755 1.00 94.81 109 SER A C 1
ATOM 783 O O . SER A 1 109 ? -1.708 10.599 -4.722 1.00 94.81 109 SER A O 1
ATOM 785 N N . VAL A 1 110 ? -1.251 10.204 -2.552 1.00 94.50 110 VAL A N 1
ATOM 786 C CA . VAL A 1 110 ? -2.545 9.633 -2.182 1.00 94.50 110 VAL A CA 1
ATOM 787 C C . VAL A 1 110 ? -3.304 10.695 -1.410 1.00 94.50 110 VAL A C 1
ATOM 789 O O . VAL A 1 110 ? -2.867 11.146 -0.356 1.00 94.50 110 VAL A O 1
ATOM 792 N N . HIS A 1 111 ? -4.438 11.105 -1.962 1.00 92.38 111 HIS A N 1
ATOM 793 C CA . HIS A 1 111 ? -5.324 12.115 -1.405 1.00 92.38 111 HIS A CA 1
ATOM 794 C C . HIS A 1 111 ? -6.477 11.403 -0.717 1.00 92.38 111 HIS A C 1
ATOM 796 O O . HIS A 1 111 ? -7.202 10.652 -1.370 1.00 92.38 111 HIS A O 1
ATOM 802 N N . ILE A 1 112 ? -6.658 11.658 0.576 1.00 88.19 112 ILE A N 1
ATOM 803 C CA . ILE A 1 112 ? -7.827 11.218 1.339 1.00 88.19 112 ILE A CA 1
ATOM 804 C C . ILE A 1 112 ? -8.768 12.393 1.468 1.00 88.19 112 ILE A C 1
ATOM 806 O O . ILE A 1 112 ? -8.350 13.496 1.827 1.00 88.19 112 ILE A O 1
ATOM 810 N N . GLY A 1 113 ? -10.048 12.161 1.216 1.00 85.56 113 GLY A N 1
ATOM 811 C CA . GLY A 1 113 ? -11.023 13.232 1.262 1.00 85.56 113 GLY A CA 1
ATOM 812 C C . GLY A 1 113 ? -12.459 12.765 1.352 1.00 85.56 113 GLY A C 1
ATOM 813 O O . GLY A 1 113 ? -12.754 11.569 1.381 1.00 85.56 113 GLY A O 1
ATOM 814 N N . THR A 1 114 ? -13.359 13.740 1.363 1.00 84.06 114 THR A N 1
ATOM 815 C CA . THR A 1 114 ? -14.793 13.484 1.238 1.00 84.06 114 THR A CA 1
ATOM 816 C C . THR A 1 114 ? -15.118 13.189 -0.229 1.00 84.06 114 THR A C 1
ATOM 818 O O . THR A 1 114 ? -14.768 13.989 -1.105 1.00 84.06 114 THR A O 1
ATOM 821 N N . PRO A 1 115 ? -15.738 12.039 -0.546 1.00 79.31 115 PRO A N 1
ATOM 822 C CA . PRO A 1 115 ? -16.122 11.728 -1.912 1.00 79.31 115 PRO A CA 1
ATOM 823 C C . PRO A 1 115 ? -17.335 12.565 -2.340 1.00 79.31 115 PRO A C 1
ATOM 825 O O . PRO A 1 115 ? -18.156 12.979 -1.519 1.00 79.31 115 PRO A O 1
ATOM 828 N N . ASN A 1 116 ? -17.455 12.815 -3.640 1.00 73.38 116 ASN A N 1
ATOM 829 C CA . ASN A 1 116 ? -18.667 13.370 -4.229 1.00 73.38 116 ASN A CA 1
ATOM 830 C C . ASN A 1 116 ? -19.803 12.342 -4.123 1.00 73.38 116 ASN A C 1
ATOM 832 O O . ASN A 1 116 ? -19.583 11.153 -4.330 1.00 73.38 116 ASN A O 1
ATOM 836 N N . GLU A 1 117 ? -21.011 12.814 -3.804 1.00 68.69 117 GLU A N 1
ATOM 837 C CA . GLU A 1 117 ? -22.264 12.040 -3.886 1.00 68.69 117 GLU A CA 1
ATOM 838 C C . GLU A 1 117 ? -22.360 10.795 -2.971 1.00 68.69 117 GLU A C 1
ATOM 840 O O . GLU A 1 117 ? -23.316 10.030 -3.075 1.00 68.69 117 GLU A O 1
ATOM 845 N N . MET A 1 118 ? -21.428 10.605 -2.025 1.00 69.81 118 MET A N 1
ATOM 846 C CA . MET A 1 118 ? -21.424 9.480 -1.076 1.00 69.81 118 MET A CA 1
ATOM 847 C C . MET A 1 118 ? -20.971 9.906 0.330 1.00 69.81 118 MET A C 1
ATOM 849 O O . MET A 1 118 ? -20.187 10.838 0.493 1.00 69.81 118 MET A O 1
ATOM 853 N N . SER A 1 119 ? -21.434 9.201 1.367 1.00 66.75 119 SER A N 1
ATOM 854 C CA . SER A 1 119 ? -20.940 9.369 2.742 1.00 66.75 119 SER A CA 1
ATOM 855 C C . SER A 1 119 ? -19.638 8.587 2.976 1.00 66.75 119 SER A C 1
ATOM 857 O O . SER A 1 119 ? -19.342 7.615 2.279 1.00 66.75 119 SER A O 1
ATOM 859 N N . GLY A 1 120 ? -18.842 8.985 3.972 1.00 72.00 120 GLY A N 1
ATOM 860 C CA . GLY A 1 120 ? -17.566 8.341 4.322 1.00 72.00 120 GLY A CA 1
ATOM 861 C C . GLY A 1 120 ? -16.349 8.986 3.653 1.00 72.00 120 GLY A C 1
ATOM 862 O O . GLY A 1 120 ? -16.370 10.174 3.338 1.00 72.00 120 GLY A O 1
ATOM 863 N N . LEU A 1 121 ? -15.282 8.207 3.463 1.00 77.19 121 LEU A N 1
ATOM 864 C CA . LEU A 1 121 ? -14.016 8.667 2.886 1.00 77.19 121 LEU A CA 1
ATOM 865 C C . LEU A 1 121 ? -13.778 8.054 1.499 1.00 77.19 121 LEU A C 1
ATOM 867 O O . LEU A 1 121 ? -14.211 6.936 1.210 1.00 77.19 121 LEU A O 1
ATOM 871 N N . GLY A 1 122 ? -13.105 8.808 0.635 1.00 81.56 122 GLY A N 1
ATOM 872 C CA . GLY A 1 122 ? -12.653 8.375 -0.684 1.00 81.56 122 GLY A CA 1
ATOM 873 C C . GLY A 1 122 ? -11.153 8.592 -0.859 1.00 81.56 122 GLY A C 1
ATOM 874 O O . GLY A 1 122 ? -10.511 9.260 -0.043 1.00 81.56 122 GLY A O 1
ATOM 875 N N . LEU A 1 123 ? -10.618 8.056 -1.957 1.00 86.81 123 LEU A N 1
ATOM 876 C CA . LEU A 1 123 ? -9.213 8.181 -2.335 1.00 86.81 123 LEU A CA 1
ATOM 877 C C . LEU A 1 123 ? -9.061 8.684 -3.769 1.00 86.81 123 LEU A C 1
ATOM 879 O O . LEU A 1 123 ? -9.832 8.317 -4.658 1.00 86.81 123 LEU A O 1
ATOM 883 N N . ALA A 1 124 ? -8.012 9.465 -4.004 1.00 87.94 124 ALA A N 1
ATOM 884 C CA . ALA A 1 124 ? -7.499 9.751 -5.338 1.00 87.94 124 ALA A CA 1
ATOM 885 C C . ALA A 1 124 ? -5.975 9.609 -5.351 1.00 87.94 124 ALA A C 1
ATOM 887 O O . ALA A 1 124 ? -5.309 9.950 -4.376 1.00 87.94 124 ALA A O 1
ATOM 888 N N . VAL A 1 125 ? -5.418 9.123 -6.461 1.00 90.06 125 VAL A N 1
ATOM 889 C CA . VAL A 1 125 ? -3.971 8.941 -6.623 1.00 90.06 125 VAL A CA 1
ATOM 890 C C . VAL A 1 125 ? -3.481 9.843 -7.742 1.00 90.06 125 VAL A C 1
ATOM 892 O O . VAL A 1 125 ? -3.872 9.683 -8.899 1.00 90.06 125 VAL A O 1
ATOM 895 N N . TYR A 1 126 ? -2.621 10.803 -7.421 1.00 90.06 126 TYR A N 1
ATOM 896 C CA . TYR A 1 126 ? -1.985 11.661 -8.418 1.00 90.06 126 TYR A CA 1
ATOM 897 C C . TYR A 1 126 ? -0.506 11.346 -8.505 1.00 90.06 126 TYR A C 1
ATOM 899 O O . TYR A 1 126 ? 0.171 11.220 -7.488 1.00 90.06 126 TYR A O 1
ATOM 907 N N . VAL A 1 127 ? -0.015 11.241 -9.729 1.00 91.44 127 VAL A N 1
ATOM 908 C CA . VAL A 1 127 ? 1.308 10.732 -10.032 1.00 91.44 127 VAL A CA 1
ATOM 909 C C . VAL A 1 127 ? 2.006 11.659 -11.006 1.00 91.44 127 VAL A C 1
ATOM 911 O O . VAL A 1 127 ? 1.454 11.993 -12.056 1.00 91.44 127 VAL A O 1
ATOM 914 N N . LYS A 1 128 ? 3.234 12.037 -10.664 1.00 92.94 128 LYS A N 1
ATOM 915 C CA . LYS A 1 128 ? 4.156 12.736 -11.554 1.00 92.94 128 LYS A CA 1
ATOM 916 C C . LYS A 1 128 ? 5.315 11.813 -11.893 1.00 92.94 128 LYS A C 1
ATOM 918 O O . LYS A 1 128 ? 5.877 11.189 -10.993 1.00 92.94 128 LYS A O 1
ATOM 923 N N . VAL A 1 129 ? 5.659 11.728 -13.173 1.00 93.00 129 VAL A N 1
ATOM 924 C CA . VAL A 1 129 ? 6.807 10.948 -13.642 1.00 93.00 129 VAL A CA 1
ATOM 925 C C . VAL A 1 129 ? 7.885 11.891 -14.162 1.00 93.00 129 VAL A C 1
ATOM 927 O O . VAL A 1 129 ? 7.646 12.640 -15.107 1.00 93.00 129 VAL A O 1
ATOM 930 N N . GLU A 1 130 ? 9.055 11.842 -13.532 1.00 94.25 130 GLU A N 1
ATOM 931 C CA . GLU A 1 130 ? 10.269 12.554 -13.938 1.00 94.25 130 GLU A CA 1
ATOM 932 C C . GLU A 1 130 ? 11.152 11.644 -14.798 1.00 94.25 130 GLU A C 1
ATOM 934 O O . GLU A 1 130 ? 11.151 10.426 -14.622 1.00 94.25 130 GLU A O 1
ATOM 939 N N . GLY A 1 131 ? 11.940 12.231 -15.704 1.00 91.19 131 GLY A N 1
ATOM 940 C CA . GLY A 1 131 ? 12.975 11.509 -16.454 1.00 91.19 131 GLY A CA 1
ATOM 941 C C . GLY A 1 131 ? 12.462 10.600 -17.576 1.00 91.19 131 GLY A C 1
ATOM 942 O O . GLY A 1 131 ? 13.194 9.706 -17.993 1.00 91.19 131 GLY A O 1
ATOM 943 N N . VAL A 1 132 ? 11.226 10.809 -18.053 1.00 88.38 132 VAL A N 1
ATOM 944 C CA . VAL A 1 132 ? 10.633 10.062 -19.177 1.00 88.38 132 VAL A CA 1
ATOM 945 C C . VAL A 1 132 ? 9.930 11.009 -20.155 1.00 88.38 132 VAL A C 1
ATOM 947 O O . VAL A 1 132 ? 8.793 11.437 -19.941 1.00 88.38 132 VAL A O 1
ATOM 950 N N . ASP A 1 133 ? 10.580 11.278 -21.286 1.00 84.62 133 ASP A N 1
ATOM 951 C CA . ASP A 1 133 ? 10.057 12.197 -22.307 1.00 84.62 133 ASP A CA 1
ATOM 952 C C . ASP A 1 133 ? 9.054 11.536 -23.265 1.00 84.62 133 ASP A C 1
ATOM 954 O O . ASP A 1 133 ? 8.237 12.215 -23.892 1.00 84.62 133 ASP A O 1
ATOM 958 N N . ASP A 1 134 ? 9.050 10.206 -23.359 1.00 84.00 134 ASP A N 1
ATOM 959 C CA . ASP A 1 134 ? 8.156 9.449 -24.241 1.00 84.00 134 ASP A CA 1
ATOM 960 C C . ASP A 1 134 ? 6.757 9.305 -23.606 1.00 84.00 134 ASP A C 1
ATOM 962 O O . ASP A 1 134 ? 6.541 8.562 -22.649 1.00 84.00 134 ASP A O 1
ATOM 966 N N . GLY A 1 135 ? 5.776 10.048 -24.136 1.00 82.62 135 GLY A N 1
ATOM 967 C CA . GLY A 1 135 ? 4.399 10.030 -23.621 1.00 82.62 135 GLY A CA 1
ATOM 968 C C . GLY A 1 135 ? 3.660 8.715 -23.878 1.00 82.62 135 GLY A C 1
ATOM 969 O O . GLY A 1 135 ? 2.847 8.301 -23.051 1.00 82.62 135 GLY A O 1
ATOM 970 N N . GLU A 1 136 ? 3.976 8.030 -24.978 1.00 84.44 136 GLU A N 1
ATOM 971 C CA . GLU A 1 136 ? 3.396 6.723 -25.298 1.00 84.44 136 GLU A CA 1
ATOM 972 C C . GLU A 1 136 ? 3.970 5.636 -24.390 1.00 84.44 136 GLU A C 1
ATOM 974 O O . GLU A 1 136 ? 3.261 4.703 -24.008 1.00 84.44 136 GLU A O 1
ATOM 979 N N . LEU A 1 137 ? 5.239 5.768 -23.995 1.00 85.25 137 LEU A N 1
ATOM 980 C CA . LEU A 1 137 ? 5.853 4.884 -23.009 1.00 85.25 137 LEU A CA 1
ATOM 981 C C . LEU A 1 137 ? 5.185 5.016 -21.637 1.00 85.25 137 LEU A C 1
ATOM 983 O O . LEU A 1 137 ? 4.838 4.004 -21.031 1.00 85.25 137 LEU A O 1
ATOM 987 N N . LEU A 1 138 ? 4.940 6.246 -21.176 1.00 84.69 138 LEU A N 1
ATOM 988 C CA . LEU A 1 138 ? 4.239 6.492 -19.910 1.00 84.69 138 LEU A CA 1
ATOM 989 C C . LEU A 1 138 ? 2.816 5.949 -19.915 1.00 84.69 138 LEU A C 1
ATOM 991 O O . LEU A 1 138 ? 2.395 5.295 -18.960 1.00 84.69 138 LEU A O 1
ATOM 995 N N . LYS A 1 139 ? 2.079 6.197 -21.000 1.00 83.88 139 LYS A N 1
ATOM 996 C CA . LYS A 1 139 ? 0.724 5.677 -21.167 1.00 83.88 139 LYS A CA 1
ATOM 997 C C . LYS A 1 139 ? 0.717 4.149 -21.126 1.00 83.88 139 LYS A C 1
ATOM 999 O O . LYS A 1 139 ? -0.049 3.578 -20.358 1.00 83.88 139 LYS A O 1
ATOM 1004 N N . ALA A 1 140 ? 1.604 3.502 -21.880 1.00 84.56 140 ALA A N 1
ATOM 1005 C CA . ALA A 1 140 ? 1.700 2.047 -21.910 1.00 84.56 140 ALA A CA 1
ATOM 1006 C C . ALA A 1 140 ? 2.127 1.455 -20.553 1.00 84.56 140 ALA A C 1
ATOM 1008 O O . ALA A 1 140 ? 1.584 0.434 -20.139 1.00 84.56 140 ALA A O 1
ATOM 1009 N N . GLY A 1 141 ? 3.048 2.102 -19.830 1.00 84.81 141 GLY A N 1
ATOM 1010 C CA . GLY A 1 141 ? 3.425 1.697 -18.471 1.00 84.81 141 GLY A CA 1
ATOM 1011 C C . GLY A 1 141 ? 2.248 1.768 -17.495 1.00 84.81 141 GLY A C 1
ATOM 1012 O O . GLY A 1 141 ? 2.010 0.831 -16.736 1.00 84.81 141 GLY A O 1
ATOM 1013 N N . HIS A 1 142 ? 1.463 2.844 -17.560 1.00 84.69 142 HIS A N 1
ATOM 1014 C CA . HIS A 1 142 ? 0.262 3.003 -16.742 1.00 84.69 142 HIS A CA 1
ATOM 1015 C C . HIS A 1 142 ? -0.841 1.991 -17.102 1.00 84.69 142 HIS A C 1
ATOM 1017 O O . HIS A 1 142 ? -1.438 1.392 -16.210 1.00 84.69 142 HIS A O 1
ATOM 1023 N N . GLU A 1 143 ? -1.086 1.749 -18.392 1.00 80.69 143 GLU A N 1
ATOM 1024 C CA . GLU A 1 143 ? -2.055 0.747 -18.862 1.00 80.69 143 GLU A CA 1
ATOM 1025 C C . GLU A 1 143 ? -1.653 -0.675 -18.443 1.00 80.69 143 GLU A C 1
ATOM 1027 O O . GLU A 1 143 ? -2.507 -1.450 -18.009 1.00 80.69 143 GLU A O 1
ATOM 1032 N N . LYS A 1 144 ? -0.352 -0.994 -18.489 1.00 82.44 144 LYS A N 1
ATOM 1033 C CA . LYS A 1 144 ? 0.188 -2.273 -18.007 1.00 82.44 144 LYS A CA 1
ATOM 1034 C C . LYS A 1 144 ? -0.031 -2.466 -16.508 1.00 82.44 144 LYS A C 1
ATOM 1036 O O . LYS A 1 144 ? -0.358 -3.574 -16.094 1.00 82.44 144 LYS A O 1
ATOM 1041 N N . MET A 1 145 ? 0.116 -1.406 -15.712 1.00 81.12 145 MET A N 1
ATOM 1042 C CA . MET A 1 145 ? -0.126 -1.453 -14.268 1.00 81.12 145 MET A CA 1
ATOM 1043 C C . MET A 1 145 ? -1.607 -1.681 -13.934 1.00 81.12 145 MET A C 1
ATOM 1045 O O . MET A 1 145 ? -1.919 -2.474 -13.053 1.00 81.12 145 MET A O 1
ATOM 1049 N N . LEU A 1 146 ? -2.524 -0.982 -14.610 1.00 69.62 146 LEU A N 1
ATOM 1050 C CA . LEU A 1 146 ? -3.954 -1.032 -14.280 1.00 69.62 146 LEU A CA 1
ATOM 1051 C C . LEU A 1 146 ? -4.687 -2.254 -14.849 1.00 69.62 146 LEU A C 1
ATOM 1053 O O . LEU A 1 146 ? -5.874 -2.419 -14.568 1.00 69.62 146 LEU A O 1
ATOM 1057 N N . ALA A 1 147 ? -4.029 -3.060 -15.689 1.00 59.75 147 ALA A N 1
ATOM 1058 C CA . ALA A 1 147 ? -4.651 -4.143 -16.457 1.00 59.75 147 ALA A CA 1
ATOM 1059 C C . ALA A 1 147 ? -5.925 -3.699 -17.220 1.00 59.75 147 ALA A C 1
ATOM 1061 O O . ALA A 1 147 ? -6.773 -4.513 -17.581 1.00 59.75 147 ALA A O 1
ATOM 1062 N N . ALA A 1 148 ? -6.095 -2.395 -17.469 1.00 45.88 148 ALA A N 1
ATOM 1063 C CA . ALA A 1 148 ? -7.345 -1.817 -17.937 1.00 45.88 148 ALA A CA 1
ATOM 1064 C C . ALA A 1 148 ? -7.231 -1.363 -19.397 1.00 45.88 148 ALA A C 1
ATOM 1066 O O . ALA A 1 148 ? -6.411 -0.510 -19.723 1.00 45.88 148 ALA A O 1
ATOM 1067 N N . ARG A 1 149 ? -8.179 -1.851 -20.219 1.00 40.44 149 ARG A N 1
ATOM 1068 C CA . ARG A 1 149 ? -8.580 -1.370 -21.564 1.00 40.44 149 ARG A CA 1
ATOM 1069 C C . ARG A 1 149 ? -7.933 -1.995 -22.808 1.00 40.44 149 ARG A C 1
ATOM 1071 O O . ARG A 1 149 ? -7.566 -1.281 -23.733 1.00 40.44 149 ARG A O 1
ATOM 1078 N N . SER A 1 150 ? -8.000 -3.315 -22.949 1.00 36.28 150 SER A N 1
ATOM 1079 C CA . SER A 1 150 ? -8.097 -3.925 -24.293 1.00 36.28 150 SER A CA 1
ATOM 1080 C C . SER A 1 150 ? -9.513 -4.403 -24.664 1.00 36.28 150 SER A C 1
ATOM 1082 O O . SER A 1 150 ? -9.736 -4.779 -25.810 1.00 36.28 150 SER A O 1
ATOM 1084 N N . VAL A 1 151 ? -10.500 -4.335 -23.754 1.00 37.75 151 VAL A N 1
ATOM 1085 C CA . VAL A 1 151 ? -11.832 -4.958 -23.965 1.00 37.75 151 VAL A CA 1
ATOM 1086 C C . VAL A 1 151 ? -12.957 -3.967 -24.331 1.00 37.75 151 VAL A C 1
ATOM 1088 O O . VAL A 1 151 ? -13.963 -4.362 -24.917 1.00 37.75 151 VAL A O 1
ATOM 1091 N N . LEU A 1 152 ? -12.806 -2.659 -24.089 1.00 35.94 152 LEU A N 1
ATOM 1092 C CA . LEU A 1 152 ? -13.789 -1.665 -24.554 1.00 35.94 152 LEU A CA 1
ATOM 1093 C C . LEU A 1 152 ? -13.398 -1.156 -25.947 1.00 35.94 152 LEU A C 1
ATOM 1095 O O . LEU A 1 152 ? -12.466 -0.365 -26.086 1.00 35.94 152 LEU A O 1
ATOM 1099 N N . LYS A 1 153 ? -14.116 -1.639 -26.971 1.00 29.56 153 LYS A N 1
ATOM 1100 C CA . LYS A 1 153 ? -13.991 -1.254 -28.388 1.00 29.56 153 LYS A CA 1
ATOM 1101 C C . LYS A 1 153 ? -13.709 0.242 -28.564 1.00 29.56 153 LYS A C 1
ATOM 1103 O O . LYS A 1 153 ? -14.422 1.091 -28.033 1.00 29.56 153 LYS A O 1
ATOM 1108 N N . ALA A 1 154 ? -12.697 0.528 -29.379 1.00 35.84 154 ALA A N 1
ATOM 1109 C CA . ALA A 1 154 ? -12.282 1.855 -29.804 1.00 35.84 154 ALA A CA 1
ATOM 1110 C C . ALA A 1 154 ? -13.456 2.688 -30.355 1.00 35.84 154 ALA A C 1
ATOM 1112 O O . ALA A 1 154 ? -13.841 2.567 -31.517 1.00 35.84 154 ALA A O 1
ATOM 1113 N N . GLY A 1 155 ? -13.992 3.586 -29.531 1.00 33.25 155 GLY A N 1
ATOM 1114 C CA . GLY A 1 155 ? -14.629 4.800 -30.025 1.00 33.25 155 GLY A CA 1
ATOM 1115 C C . GLY A 1 155 ? -13.524 5.766 -30.443 1.00 33.25 155 GLY A C 1
ATOM 1116 O O . GLY A 1 155 ? -12.679 6.114 -29.621 1.00 33.25 155 GLY A O 1
ATOM 1117 N N . ARG A 1 156 ? -13.493 6.154 -31.723 1.00 37.16 156 ARG A N 1
ATOM 1118 C CA . ARG A 1 156 ? -12.525 7.107 -32.291 1.00 37.16 156 ARG A CA 1
ATOM 1119 C C . ARG A 1 156 ? -12.453 8.371 -31.428 1.00 37.16 156 ARG A C 1
ATOM 1121 O O . ARG A 1 156 ? -13.375 9.180 -31.454 1.00 37.16 156 ARG A O 1
ATOM 1128 N N . PHE A 1 157 ? -11.354 8.550 -30.700 1.00 34.84 157 PHE A N 1
ATOM 1129 C CA . PHE A 1 157 ? -11.040 9.797 -30.010 1.00 34.84 157 PHE A CA 1
ATOM 1130 C C . PHE A 1 157 ? -9.795 10.398 -30.661 1.00 34.84 157 PHE A C 1
ATOM 1132 O O . PHE A 1 157 ? -8.719 9.804 -30.632 1.00 34.84 157 PHE A O 1
ATOM 1139 N N . THR A 1 158 ? -9.950 11.553 -31.302 1.00 31.97 158 THR A N 1
ATOM 1140 C CA . THR A 1 158 ? -8.836 12.331 -31.854 1.00 31.97 158 THR A CA 1
ATOM 1141 C C . THR A 1 158 ? -8.042 12.972 -30.712 1.00 31.97 158 THR A C 1
ATOM 1143 O O . THR A 1 158 ? -8.658 13.601 -29.845 1.00 31.97 158 THR A O 1
ATOM 1146 N N . PRO A 1 159 ? -6.703 12.859 -30.677 1.00 37.91 159 PRO A N 1
ATOM 1147 C CA . PRO A 1 159 ? -5.913 13.406 -29.586 1.00 37.91 159 PRO A CA 1
ATOM 1148 C C . PRO A 1 159 ? -5.789 14.928 -29.738 1.00 37.91 159 PRO A C 1
ATOM 1150 O O . PRO A 1 159 ? -5.175 15.428 -30.677 1.00 37.91 159 PRO A O 1
ATOM 1153 N N . ARG A 1 160 ? -6.346 15.678 -28.783 1.00 38.12 160 ARG A N 1
ATOM 1154 C CA . ARG A 1 160 ? -5.908 17.048 -28.478 1.00 38.12 160 ARG A CA 1
ATOM 1155 C C . ARG A 1 160 ? -4.873 16.925 -27.356 1.00 38.12 160 ARG A C 1
ATOM 1157 O O . ARG A 1 160 ? -5.225 16.422 -26.296 1.00 38.12 160 ARG A O 1
ATOM 1164 N N . SER A 1 161 ? -3.616 17.285 -27.637 1.00 37.75 161 SER A N 1
ATOM 1165 C CA . SER A 1 161 ? -2.469 17.412 -26.705 1.00 37.75 161 SER A CA 1
ATOM 1166 C C . SER A 1 161 ? -2.589 16.633 -25.374 1.00 37.75 161 SER A C 1
ATOM 1168 O O . SER A 1 161 ? -3.066 17.159 -24.366 1.00 37.75 161 SER A O 1
ATOM 1170 N N . LEU A 1 162 ? -2.156 15.370 -25.368 1.00 40.47 162 LEU A N 1
ATOM 1171 C CA . LEU A 1 162 ? -2.213 14.463 -24.214 1.00 40.47 162 LEU A CA 1
ATOM 1172 C C . LEU A 1 162 ? -1.072 14.736 -23.215 1.00 40.47 162 LEU A C 1
ATOM 1174 O O . LEU A 1 162 ? -0.067 14.033 -23.205 1.00 40.47 162 LEU A O 1
ATOM 1178 N N . ASN A 1 163 ? -1.258 15.712 -22.325 1.00 42.22 163 ASN A N 1
ATOM 1179 C CA . ASN A 1 163 ? -0.470 15.806 -21.081 1.00 42.22 163 ASN A CA 1
ATOM 1180 C C . ASN A 1 163 ? -1.082 14.974 -19.934 1.00 42.22 163 ASN A C 1
ATOM 1182 O O . ASN A 1 163 ? -0.605 15.024 -18.803 1.00 42.22 163 ASN A O 1
ATOM 1186 N N . TYR A 1 164 ? -2.167 14.241 -20.201 1.00 38.25 164 TYR A N 1
ATOM 1187 C CA . TYR A 1 164 ? -2.994 13.600 -19.185 1.00 38.25 164 TYR A CA 1
ATOM 1188 C C . TYR A 1 164 ? -3.632 12.311 -19.712 1.00 38.25 164 TYR A C 1
ATOM 1190 O O . TYR A 1 164 ? -4.215 12.314 -20.795 1.00 38.25 164 TYR A O 1
ATOM 1198 N N . VAL A 1 165 ? -3.574 11.225 -18.935 1.00 43.50 165 VAL A N 1
ATOM 1199 C CA . VAL A 1 165 ? -4.323 9.986 -19.210 1.00 43.50 165 VAL A CA 1
ATOM 1200 C C . VAL A 1 165 ? -5.621 10.005 -18.386 1.00 43.50 165 VAL A C 1
ATOM 1202 O O . VAL A 1 165 ? -5.554 9.819 -17.170 1.00 43.50 165 VAL A O 1
ATOM 1205 N N . PRO A 1 166 ? -6.809 10.243 -18.982 1.00 39.50 166 PRO A N 1
ATOM 1206 C CA . PRO A 1 166 ? -8.058 10.257 -18.227 1.00 39.50 166 PRO A CA 1
ATOM 1207 C C . PRO A 1 166 ? -8.500 8.840 -17.835 1.00 39.50 166 PRO A C 1
ATOM 1209 O O . PRO A 1 166 ? -8.880 8.038 -18.692 1.00 39.50 166 PRO A O 1
ATOM 1212 N N . SER A 1 167 ? -8.533 8.570 -16.527 1.00 46.53 167 SER A N 1
ATOM 1213 C CA . SER A 1 167 ? -9.305 7.475 -15.928 1.00 46.53 167 SER A CA 1
ATOM 1214 C C . SER A 1 167 ? -10.610 8.047 -15.361 1.00 46.53 167 SER A C 1
ATOM 1216 O O . SER A 1 167 ? -10.582 8.899 -14.472 1.00 46.53 167 SER A O 1
ATOM 1218 N N . ARG A 1 168 ? -11.767 7.635 -15.901 1.00 44.66 168 ARG A N 1
ATOM 1219 C CA . ARG A 1 168 ? -13.069 7.927 -15.277 1.00 44.66 168 ARG A CA 1
ATOM 1220 C C . ARG A 1 168 ? -13.249 6.938 -14.123 1.00 44.66 168 ARG A C 1
ATOM 1222 O O . ARG A 1 168 ? -13.489 5.766 -14.386 1.00 44.66 168 ARG A O 1
ATOM 1229 N N . SER A 1 169 ? -13.128 7.406 -12.885 1.00 55.38 169 SER A N 1
ATOM 1230 C CA . SER A 1 169 ? -13.510 6.656 -11.680 1.00 55.38 169 SER A CA 1
ATOM 1231 C C . SER A 1 169 ? -14.825 7.208 -11.133 1.00 55.38 169 SER A C 1
ATOM 1233 O O . SER A 1 169 ? -15.072 8.410 -11.239 1.00 55.38 169 SER A O 1
ATOM 1235 N N . LEU A 1 170 ? -15.655 6.324 -10.570 1.00 59.03 170 LEU A N 1
ATOM 1236 C CA . LEU A 1 170 ? -16.944 6.668 -9.958 1.00 59.03 170 LEU A CA 1
ATOM 1237 C C . LEU A 1 170 ? -16.762 7.544 -8.708 1.00 59.03 170 LEU A C 1
ATOM 1239 O O . LEU A 1 170 ? -17.568 8.434 -8.460 1.00 59.03 170 LEU A O 1
ATOM 1243 N N . ILE A 1 171 ? -15.662 7.356 -7.973 1.00 66.12 171 ILE A N 1
ATOM 1244 C CA . ILE A 1 171 ? -15.335 8.147 -6.784 1.00 66.12 171 ILE A CA 1
ATOM 1245 C C . ILE A 1 171 ? -14.387 9.282 -7.177 1.00 66.12 171 ILE A C 1
ATOM 1247 O O . ILE A 1 171 ? -13.238 9.037 -7.546 1.00 66.12 171 ILE A O 1
ATOM 1251 N N . THR A 1 172 ? -14.855 10.524 -7.067 1.00 75.62 172 THR A N 1
ATOM 1252 C CA . THR A 1 172 ? -14.039 11.751 -7.122 1.00 75.62 172 THR A CA 1
ATOM 1253 C C . THR A 1 172 ? -14.093 12.444 -5.762 1.00 75.62 172 THR A C 1
ATOM 1255 O O . THR A 1 172 ? -15.086 12.318 -5.052 1.00 75.62 172 THR A O 1
ATOM 1258 N N . LEU A 1 173 ? -13.037 13.164 -5.377 1.00 81.69 173 LEU A N 1
ATOM 1259 C CA . LEU A 1 173 ? -13.016 13.896 -4.107 1.00 81.69 173 LEU A CA 1
ATOM 1260 C C . LEU A 1 173 ? -13.616 15.292 -4.271 1.00 81.69 173 LEU A C 1
ATOM 1262 O O . LEU A 1 173 ? -13.247 16.018 -5.195 1.00 81.69 173 LEU A O 1
ATOM 1266 N N . LYS A 1 174 ? -14.500 15.669 -3.344 1.00 83.12 174 LYS A N 1
ATOM 1267 C CA . LYS A 1 174 ? -14.994 17.039 -3.178 1.00 83.12 174 LYS A CA 1
ATOM 1268 C C . LYS A 1 174 ? -13.944 17.919 -2.509 1.00 83.12 174 LYS A C 1
ATOM 1270 O O . LYS A 1 174 ? -13.726 19.055 -2.916 1.00 83.12 174 LYS A O 1
ATOM 1275 N N . GLU A 1 175 ? -13.313 17.385 -1.469 1.00 84.38 175 GLU A N 1
ATOM 1276 C CA . GLU A 1 175 ? -12.340 18.086 -0.639 1.00 84.38 175 GLU A CA 1
ATOM 1277 C C . GLU A 1 175 ? -11.280 17.100 -0.145 1.00 84.38 175 GLU A C 1
ATOM 1279 O O . GLU A 1 175 ? -11.619 16.055 0.414 1.00 84.38 175 GLU A O 1
ATOM 1284 N N . THR A 1 176 ? -10.004 17.444 -0.321 1.00 88.38 176 THR A N 1
ATOM 1285 C CA . THR A 1 176 ? -8.879 16.692 0.248 1.00 88.38 176 THR A CA 1
ATOM 1286 C C . THR A 1 176 ? -8.663 17.108 1.701 1.00 88.38 176 THR A C 1
ATOM 1288 O O . THR A 1 176 ? -8.523 18.292 1.994 1.00 88.38 176 THR A O 1
ATOM 1291 N N . LYS A 1 177 ? -8.609 16.129 2.604 1.00 88.19 177 LYS A N 1
ATOM 1292 C CA . LYS A 1 177 ? -8.329 16.305 4.037 1.00 88.19 177 LYS A CA 1
ATOM 1293 C C . LYS A 1 177 ? -6.876 16.012 4.390 1.00 88.19 177 LYS A C 1
ATOM 1295 O O . LYS A 1 177 ? -6.316 16.666 5.258 1.00 88.19 177 LYS A O 1
ATOM 1300 N N . TYR A 1 178 ? -6.274 15.039 3.716 1.00 90.88 178 TYR A N 1
ATOM 1301 C CA . TYR A 1 178 ? -4.893 14.635 3.944 1.00 90.88 178 TYR A CA 1
ATOM 1302 C C . TYR A 1 178 ? -4.252 14.177 2.633 1.00 90.88 178 TYR A C 1
ATOM 1304 O O . TYR A 1 178 ? -4.937 13.685 1.733 1.00 90.88 178 TYR A O 1
ATOM 1312 N N . THR A 1 179 ? -2.939 14.364 2.503 1.00 93.81 179 THR A N 1
ATOM 1313 C CA . THR A 1 179 ? -2.161 13.872 1.362 1.00 93.81 179 THR A CA 1
ATOM 1314 C C . THR A 1 179 ? -0.892 13.193 1.852 1.00 93.81 179 THR A C 1
ATOM 1316 O O . THR A 1 179 ? -0.036 13.840 2.450 1.00 93.81 179 THR A O 1
ATOM 1319 N N . ALA A 1 180 ? -0.748 11.907 1.545 1.00 95.44 180 ALA A N 1
ATOM 1320 C CA . ALA A 1 180 ? 0.520 11.200 1.668 1.00 95.44 180 ALA A CA 1
ATOM 1321 C C . ALA A 1 180 ? 1.282 11.275 0.343 1.00 95.44 180 ALA A C 1
ATOM 1323 O O . ALA A 1 180 ? 0.671 11.192 -0.723 1.00 95.44 180 ALA A O 1
ATOM 1324 N N . THR A 1 181 ? 2.605 11.413 0.390 1.00 96.94 181 THR A N 1
ATOM 1325 C CA . THR A 1 181 ? 3.462 11.474 -0.800 1.00 96.94 181 THR A CA 1
ATOM 1326 C C . THR A 1 181 ? 4.598 10.470 -0.697 1.00 96.94 181 THR A C 1
ATOM 1328 O O . THR A 1 181 ? 5.163 10.271 0.371 1.00 96.94 181 THR A O 1
ATOM 1331 N N . ALA A 1 182 ? 4.947 9.845 -1.817 1.00 98.12 182 ALA A N 1
ATOM 1332 C CA . ALA A 1 182 ? 6.060 8.914 -1.903 1.00 98.12 182 ALA A CA 1
ATOM 1333 C C . ALA A 1 182 ? 6.820 9.089 -3.215 1.00 98.12 182 ALA A C 1
ATOM 1335 O O . ALA A 1 182 ? 6.234 9.445 -4.240 1.00 98.12 182 ALA A O 1
ATOM 1336 N N . THR A 1 183 ? 8.117 8.798 -3.188 1.00 98.25 183 THR A N 1
ATOM 1337 C CA . THR A 1 183 ? 8.981 8.821 -4.371 1.00 98.25 18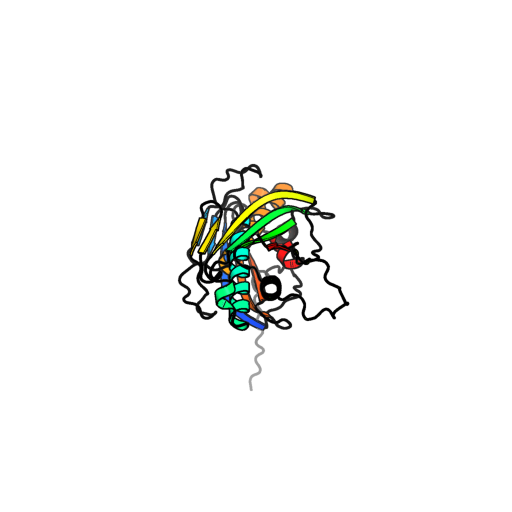3 THR A CA 1
ATOM 1338 C C . THR A 1 183 ? 9.632 7.462 -4.562 1.00 98.25 183 THR A C 1
ATOM 1340 O O . THR A 1 183 ? 10.312 6.981 -3.662 1.00 98.25 183 THR A O 1
ATOM 1343 N N . ALA A 1 184 ? 9.449 6.860 -5.736 1.00 98.31 184 ALA A N 1
ATOM 1344 C CA . ALA A 1 184 ? 10.160 5.657 -6.156 1.00 98.31 184 ALA A CA 1
ATOM 1345 C C . ALA A 1 184 ? 11.241 5.997 -7.189 1.00 98.31 184 ALA A C 1
ATOM 1347 O O . ALA A 1 184 ? 11.018 6.815 -8.087 1.00 98.31 184 ALA A O 1
ATOM 1348 N N . THR A 1 185 ? 12.397 5.348 -7.067 1.00 97.69 185 THR A N 1
ATOM 1349 C CA . THR A 1 185 ? 13.567 5.496 -7.945 1.00 97.69 185 THR A CA 1
ATOM 1350 C C . THR A 1 185 ? 14.200 4.133 -8.249 1.00 97.69 185 THR A C 1
ATOM 1352 O O . THR A 1 185 ? 13.828 3.112 -7.663 1.00 97.69 185 THR A O 1
ATOM 1355 N N . GLY A 1 186 ? 15.160 4.100 -9.178 1.00 94.88 186 GLY A N 1
ATOM 1356 C CA . GLY A 1 186 ? 15.764 2.852 -9.653 1.00 94.88 186 GLY A CA 1
ATOM 1357 C C . GLY A 1 186 ? 14.780 2.061 -10.515 1.00 94.88 186 GLY A C 1
ATOM 1358 O O . GLY A 1 186 ? 13.933 2.644 -11.179 1.00 94.88 186 GLY A O 1
ATOM 1359 N N . GLU A 1 187 ? 14.833 0.732 -10.478 1.00 91.56 187 GLU A N 1
ATOM 1360 C CA . GLU A 1 187 ? 13.991 -0.129 -11.329 1.00 91.56 187 GLU A CA 1
ATOM 1361 C C . GLU A 1 187 ? 12.549 -0.313 -10.803 1.00 91.56 187 GLU A C 1
ATOM 1363 O O . GLU A 1 187 ? 11.853 -1.277 -11.137 1.00 91.56 187 GLU A O 1
ATOM 1368 N N . GLY A 1 188 ? 12.084 0.580 -9.924 1.00 91.56 188 GLY A N 1
ATOM 1369 C CA . GLY A 1 188 ? 10.775 0.494 -9.281 1.00 91.56 188 GLY A CA 1
ATOM 1370 C C . GLY A 1 188 ? 10.682 -0.679 -8.307 1.00 91.56 188 GLY A C 1
ATOM 1371 O O . GLY A 1 188 ? 11.000 -0.528 -7.132 1.00 91.56 188 GLY A O 1
ATOM 1372 N N . ARG A 1 189 ? 10.267 -1.860 -8.784 1.00 93.38 189 ARG A N 1
ATOM 1373 C CA . ARG A 1 189 ? 10.079 -3.066 -7.948 1.00 93.38 189 ARG A CA 1
ATOM 1374 C C . ARG A 1 189 ? 11.391 -3.676 -7.433 1.00 93.38 189 ARG A C 1
ATOM 1376 O O . ARG A 1 189 ? 11.353 -4.433 -6.472 1.00 93.38 189 ARG A O 1
ATOM 1383 N N . ASN A 1 190 ? 12.522 -3.341 -8.055 1.00 94.88 190 ASN A N 1
ATOM 1384 C CA . ASN A 1 190 ? 13.884 -3.669 -7.600 1.00 94.88 190 ASN A CA 1
ATOM 1385 C C . ASN A 1 190 ? 14.688 -2.400 -7.254 1.00 94.88 190 ASN A C 1
ATOM 1387 O O . ASN A 1 190 ? 15.900 -2.346 -7.448 1.00 94.88 190 ASN A O 1
ATOM 1391 N N . GLY A 1 191 ? 13.993 -1.328 -6.870 1.00 96.19 191 GLY A N 1
ATOM 1392 C CA . GLY A 1 191 ? 14.582 -0.011 -6.661 1.00 96.19 191 GLY A CA 1
ATOM 1393 C C . GLY A 1 191 ? 14.563 0.432 -5.205 1.00 96.19 191 GLY A C 1
ATOM 1394 O O . GLY A 1 191 ? 14.696 -0.363 -4.277 1.00 96.19 191 GLY A O 1
ATOM 1395 N N . HIS A 1 192 ? 14.369 1.730 -5.016 1.00 98.06 192 HIS A N 1
ATOM 1396 C CA . HIS A 1 192 ? 14.231 2.356 -3.708 1.00 98.06 192 HIS A CA 1
ATOM 1397 C C . HIS A 1 192 ? 12.940 3.170 -3.667 1.00 98.06 192 HIS A C 1
ATOM 1399 O O . HIS A 1 192 ? 12.522 3.739 -4.679 1.00 98.06 192 HIS A O 1
ATOM 1405 N N . VAL A 1 193 ? 12.309 3.248 -2.500 1.00 98.50 193 VAL A N 1
ATOM 1406 C CA . VAL A 1 193 ? 11.128 4.083 -2.293 1.00 98.50 193 VAL A CA 1
ATOM 1407 C C . VAL A 1 193 ? 11.200 4.797 -0.950 1.00 98.50 193 VAL A C 1
ATOM 1409 O O . VAL A 1 193 ? 11.605 4.207 0.049 1.00 98.50 193 VAL A O 1
ATOM 1412 N N . SER A 1 194 ? 10.794 6.065 -0.926 1.00 97.94 194 SER A N 1
ATOM 1413 C CA . SER A 1 194 ? 10.796 6.878 0.288 1.00 97.94 194 SER A CA 1
ATOM 1414 C C . SER A 1 194 ? 9.529 7.706 0.470 1.00 97.94 194 SER A C 1
ATOM 1416 O O . SER A 1 194 ? 8.883 8.114 -0.499 1.00 97.94 194 SER A O 1
ATOM 1418 N N . SER A 1 195 ? 9.171 7.945 1.731 1.00 97.12 195 SER A N 1
ATOM 1419 C CA . SER A 1 195 ? 8.049 8.784 2.162 1.00 97.12 195 SER A CA 1
ATOM 1420 C C . SER A 1 195 ? 8.247 9.198 3.621 1.00 97.12 195 SER A C 1
ATOM 1422 O O . SER A 1 195 ? 8.342 8.330 4.479 1.00 97.12 195 SER A O 1
ATOM 1424 N N . ASN A 1 196 ? 8.254 10.502 3.922 1.00 88.12 196 ASN A N 1
ATOM 1425 C CA . ASN A 1 196 ? 8.221 11.063 5.287 1.00 88.12 196 ASN A CA 1
ATOM 1426 C C . ASN A 1 196 ? 9.064 10.302 6.340 1.00 88.12 196 ASN A C 1
ATOM 1428 O O . ASN A 1 196 ? 8.566 9.915 7.398 1.00 88.12 196 ASN A O 1
ATOM 1432 N N . GLY A 1 197 ? 10.354 10.104 6.053 1.00 91.12 197 GLY A N 1
ATOM 1433 C CA . GLY A 1 197 ? 11.305 9.465 6.972 1.00 91.12 197 GLY A CA 1
ATOM 1434 C C . GLY A 1 197 ? 11.272 7.934 6.989 1.00 91.12 197 GLY A C 1
ATOM 1435 O O . GLY A 1 197 ? 11.999 7.330 7.773 1.00 91.12 197 GLY A O 1
ATOM 1436 N N . LEU A 1 198 ? 10.446 7.307 6.147 1.00 96.31 198 LEU A N 1
ATOM 1437 C CA . LEU A 1 198 ? 10.532 5.889 5.820 1.00 96.31 198 LEU A CA 1
ATOM 1438 C C . LEU A 1 198 ? 11.234 5.720 4.470 1.00 96.31 198 LEU A C 1
ATOM 1440 O O . LEU A 1 198 ? 10.741 6.201 3.449 1.00 96.31 198 LEU A O 1
ATOM 1444 N N . ASP A 1 199 ? 12.347 4.993 4.478 1.00 97.44 199 ASP A N 1
ATOM 1445 C CA . ASP A 1 199 ? 13.188 4.704 3.317 1.00 97.44 199 ASP A CA 1
ATOM 1446 C C . ASP A 1 199 ? 13.373 3.189 3.200 1.00 97.44 199 ASP A C 1
ATOM 1448 O O . ASP A 1 199 ? 13.829 2.537 4.142 1.00 97.44 199 ASP A O 1
ATOM 1452 N N . LEU A 1 200 ? 12.977 2.613 2.063 1.00 98.06 200 LEU A N 1
ATOM 1453 C CA . LEU A 1 200 ? 12.955 1.167 1.859 1.00 98.06 200 LEU A CA 1
ATOM 1454 C C . LEU A 1 200 ? 13.635 0.776 0.547 1.00 98.06 200 LEU A C 1
ATOM 1456 O O . LEU A 1 200 ? 13.293 1.269 -0.531 1.00 98.06 200 LEU A O 1
ATOM 1460 N N . ASN A 1 201 ? 14.533 -0.204 0.641 1.00 98.00 201 ASN A N 1
ATOM 1461 C CA . ASN A 1 201 ? 14.996 -0.959 -0.517 1.00 98.00 201 ASN A CA 1
ATOM 1462 C C . ASN A 1 201 ? 13.920 -1.959 -0.938 1.00 98.00 201 ASN A C 1
ATOM 1464 O O . ASN A 1 201 ? 13.369 -2.689 -0.105 1.00 98.00 201 ASN A O 1
ATOM 1468 N N . LEU A 1 202 ? 13.653 -2.003 -2.239 1.00 98.06 202 LEU A N 1
ATOM 1469 C CA . LEU A 1 202 ? 12.670 -2.886 -2.833 1.00 98.06 202 LEU A CA 1
ATOM 1470 C C . LEU A 1 202 ? 13.336 -4.016 -3.601 1.00 98.06 202 LEU A C 1
ATOM 1472 O O . LEU A 1 202 ? 14.345 -3.829 -4.280 1.00 98.06 202 LEU A O 1
ATOM 1476 N N . ALA A 1 203 ? 12.722 -5.187 -3.521 1.00 97.12 203 ALA A N 1
ATOM 1477 C CA . ALA A 1 203 ? 13.116 -6.344 -4.292 1.00 97.12 203 ALA A CA 1
ATOM 1478 C C . ALA A 1 203 ? 11.891 -7.118 -4.763 1.00 97.12 203 ALA A C 1
ATOM 1480 O O . ALA A 1 203 ? 10.952 -7.392 -4.014 1.00 97.12 203 ALA A O 1
ATOM 1481 N N . THR A 1 204 ? 11.944 -7.551 -6.014 1.00 95.56 204 THR A N 1
ATOM 1482 C CA . THR A 1 204 ? 10.967 -8.473 -6.572 1.00 95.56 204 THR A CA 1
ATOM 1483 C C . THR A 1 204 ? 11.099 -9.819 -5.845 1.00 95.56 204 THR A C 1
ATOM 1485 O O . THR A 1 204 ? 12.219 -10.327 -5.713 1.00 95.56 204 THR A O 1
ATOM 1488 N N . PRO A 1 205 ? 9.986 -10.411 -5.370 1.00 94.75 205 PRO A N 1
ATOM 1489 C CA . PRO A 1 205 ? 9.983 -11.743 -4.770 1.00 94.75 205 PRO A CA 1
ATOM 1490 C C . PRO A 1 205 ? 10.607 -12.805 -5.679 1.00 94.75 205 PRO A C 1
ATOM 1492 O O . PRO A 1 205 ? 10.562 -12.691 -6.909 1.00 94.75 205 PRO A O 1
ATOM 1495 N N . LYS A 1 206 ? 11.147 -13.873 -5.084 1.00 95.06 206 LYS A N 1
ATOM 1496 C CA . LYS A 1 206 ? 11.776 -14.978 -5.832 1.00 95.06 206 LYS A CA 1
ATOM 1497 C C . LYS A 1 206 ? 10.778 -15.682 -6.746 1.00 95.06 206 LYS A C 1
ATOM 1499 O O . LYS A 1 206 ? 11.106 -16.040 -7.871 1.00 95.06 206 LYS A O 1
ATOM 1504 N N . GLU A 1 207 ? 9.538 -15.795 -6.294 1.00 92.94 207 GLU A N 1
ATOM 1505 C CA . GLU A 1 207 ? 8.404 -16.364 -7.018 1.00 92.94 207 GLU A CA 1
ATOM 1506 C C . GLU A 1 207 ? 8.023 -15.544 -8.261 1.00 92.94 207 GLU A C 1
ATOM 1508 O O . GLU A 1 207 ? 7.403 -16.057 -9.192 1.00 92.94 207 GLU A O 1
ATOM 1513 N N . LEU A 1 208 ? 8.422 -14.269 -8.295 1.00 89.56 208 LEU A N 1
ATOM 1514 C CA . LEU A 1 208 ? 8.273 -13.371 -9.439 1.00 89.56 208 LEU A CA 1
ATOM 1515 C C . LEU A 1 208 ? 9.593 -13.168 -10.208 1.00 89.56 208 LEU A C 1
ATOM 1517 O O . LEU A 1 208 ? 9.669 -12.293 -11.067 1.00 89.56 208 LEU A O 1
ATOM 1521 N N . GLY A 1 209 ? 10.619 -13.979 -9.926 1.00 90.56 209 GLY A N 1
ATOM 1522 C CA . GLY A 1 209 ? 11.899 -13.981 -10.639 1.00 90.56 209 GLY A CA 1
ATOM 1523 C C . GLY A 1 209 ? 12.941 -12.983 -10.127 1.00 90.56 209 GLY A C 1
ATOM 1524 O O . GLY A 1 209 ? 13.943 -12.766 -10.804 1.00 90.56 209 GLY A O 1
ATOM 1525 N N . GLY A 1 210 ? 12.728 -12.365 -8.962 1.00 92.88 210 GLY A N 1
ATOM 1526 C CA . GLY A 1 210 ? 13.713 -11.485 -8.330 1.00 92.88 210 GLY A CA 1
ATOM 1527 C C . GLY A 1 210 ? 14.584 -12.178 -7.280 1.00 92.88 210 GLY A C 1
ATOM 1528 O O . GLY A 1 210 ? 14.552 -13.396 -7.108 1.00 92.88 210 GLY A O 1
ATOM 1529 N N . ASN A 1 211 ? 15.376 -11.390 -6.549 1.00 94.56 211 ASN A N 1
ATOM 1530 C CA . ASN A 1 211 ? 16.242 -11.907 -5.483 1.00 94.56 211 ASN A CA 1
ATOM 1531 C C . ASN A 1 211 ? 15.532 -12.007 -4.114 1.00 94.56 211 ASN A C 1
ATOM 1533 O O . ASN A 1 211 ? 15.999 -12.748 -3.248 1.00 94.56 211 ASN A O 1
ATOM 1537 N N . GLY A 1 212 ? 14.406 -11.305 -3.926 1.00 94.19 212 GLY A N 1
ATOM 1538 C CA . GLY A 1 212 ? 13.658 -11.230 -2.667 1.00 94.19 212 GLY A CA 1
ATOM 1539 C C . GLY A 1 212 ? 14.360 -10.486 -1.520 1.00 94.19 212 GLY A C 1
ATOM 1540 O O . GLY A 1 212 ? 13.893 -10.563 -0.389 1.00 94.19 212 GLY A O 1
ATOM 1541 N N . ASN A 1 213 ? 15.468 -9.781 -1.773 1.00 94.75 213 ASN A N 1
ATOM 1542 C CA . ASN A 1 213 ? 16.282 -9.112 -0.751 1.00 94.75 213 ASN A CA 1
ATOM 1543 C C . ASN A 1 213 ? 15.818 -7.668 -0.502 1.00 94.75 213 ASN A C 1
ATOM 1545 O O . ASN A 1 213 ? 16.559 -6.714 -0.733 1.00 94.75 213 ASN A O 1
ATOM 1549 N N . GLY A 1 214 ? 14.576 -7.503 -0.059 1.00 95.50 214 GLY A N 1
ATOM 1550 C CA . GLY A 1 214 ? 13.971 -6.194 0.168 1.00 95.50 214 GLY A CA 1
ATOM 1551 C C . GLY A 1 214 ? 12.471 -6.299 0.396 1.00 95.50 214 GLY A C 1
ATOM 1552 O O . GLY A 1 214 ? 11.905 -7.393 0.392 1.00 95.50 214 GLY A O 1
ATOM 1553 N N . GLN A 1 215 ? 11.833 -5.148 0.584 1.00 97.69 215 GLN A N 1
ATOM 1554 C CA . GLN A 1 215 ? 10.377 -5.073 0.672 1.00 97.69 215 GLN A CA 1
ATOM 1555 C C . GLN A 1 215 ? 9.760 -5.063 -0.733 1.00 97.69 215 GLN A C 1
ATOM 1557 O O . GLN A 1 215 ? 10.459 -4.914 -1.735 1.00 97.69 215 GLN A O 1
ATOM 1562 N N . ASN A 1 216 ? 8.445 -5.216 -0.841 1.00 97.44 216 ASN A N 1
ATOM 1563 C CA . ASN A 1 216 ? 7.755 -5.162 -2.128 1.00 97.44 216 ASN A CA 1
ATOM 1564 C C . ASN A 1 216 ? 6.413 -4.418 -2.062 1.00 97.44 216 ASN A C 1
ATOM 1566 O O . ASN A 1 216 ? 5.844 -4.240 -0.981 1.00 97.44 216 ASN A O 1
ATOM 1570 N N . PRO A 1 217 ? 5.886 -3.971 -3.220 1.00 96.81 217 PRO A N 1
ATOM 1571 C CA . PRO A 1 217 ? 4.635 -3.219 -3.271 1.00 96.81 217 PRO A CA 1
ATOM 1572 C C . PRO A 1 217 ? 3.442 -3.967 -2.669 1.00 96.81 217 PRO A C 1
ATOM 1574 O O . PRO A 1 217 ? 2.567 -3.338 -2.079 1.00 96.81 217 PRO A O 1
ATOM 1577 N N . GLU A 1 218 ? 3.403 -5.298 -2.786 1.00 97.12 218 GLU A N 1
ATOM 1578 C CA . GLU A 1 218 ? 2.309 -6.107 -2.245 1.00 97.12 218 GLU A CA 1
ATOM 1579 C C . GLU A 1 218 ? 2.310 -6.108 -0.710 1.00 97.12 218 GLU A C 1
ATOM 1581 O O . GLU A 1 218 ? 1.240 -6.015 -0.114 1.00 97.12 218 GLU A O 1
ATOM 1586 N N . GLN A 1 219 ? 3.484 -6.142 -0.064 1.00 97.94 219 GLN A N 1
ATOM 1587 C CA . GLN A 1 219 ? 3.609 -5.992 1.393 1.00 97.94 219 GLN A CA 1
ATOM 1588 C C . GLN A 1 219 ? 3.124 -4.617 1.853 1.00 97.94 219 GLN A C 1
ATOM 1590 O O . GLN A 1 219 ? 2.305 -4.533 2.765 1.00 97.94 219 GLN A O 1
ATOM 1595 N N . LEU A 1 220 ? 3.562 -3.545 1.186 1.00 98.12 220 LEU A N 1
ATOM 1596 C CA . LEU A 1 220 ? 3.140 -2.181 1.522 1.00 98.12 220 LEU A CA 1
ATOM 1597 C C . LEU A 1 220 ? 1.622 -2.007 1.371 1.00 98.12 220 LEU A C 1
ATOM 1599 O O . LEU A 1 220 ? 0.973 -1.414 2.235 1.00 98.12 220 LEU A O 1
ATOM 1603 N N . PHE A 1 221 ? 1.038 -2.581 0.316 1.00 97.50 221 PHE A N 1
ATOM 1604 C CA . PHE A 1 221 ? -0.408 -2.569 0.116 1.00 97.50 221 PHE A CA 1
ATOM 1605 C C . PHE A 1 221 ? -1.150 -3.395 1.175 1.00 97.50 221 PHE A C 1
ATOM 1607 O O . PHE A 1 221 ? -2.149 -2.923 1.718 1.00 97.50 221 PHE A O 1
ATOM 1614 N N . ALA A 1 222 ? -0.652 -4.588 1.519 1.00 97.94 222 ALA A N 1
ATOM 1615 C CA . ALA A 1 222 ? -1.237 -5.431 2.561 1.00 97.94 222 ALA A CA 1
ATOM 1616 C C . ALA A 1 222 ? -1.258 -4.710 3.917 1.00 97.94 222 ALA A C 1
ATOM 1618 O O . ALA A 1 222 ? -2.288 -4.701 4.594 1.00 97.94 222 ALA A O 1
ATOM 1619 N N . MET A 1 223 ? -0.149 -4.060 4.282 1.00 98.50 223 MET A N 1
ATOM 1620 C CA . MET A 1 223 ? -0.017 -3.291 5.522 1.00 98.50 223 MET A CA 1
ATOM 1621 C C . MET A 1 223 ? -0.967 -2.093 5.543 1.00 98.50 223 MET A C 1
ATOM 1623 O O . MET A 1 223 ? -1.744 -1.937 6.487 1.00 98.50 223 MET A O 1
ATOM 1627 N N . GLY A 1 224 ? -0.963 -1.281 4.480 1.00 97.44 224 GLY A N 1
ATOM 1628 C CA . GLY A 1 224 ? -1.864 -0.136 4.368 1.00 97.44 224 GLY A CA 1
ATOM 1629 C C . GLY A 1 224 ? -3.333 -0.556 4.463 1.00 97.44 224 GLY A C 1
ATOM 1630 O O . GLY A 1 224 ? -4.110 0.047 5.202 1.00 97.44 224 GLY A O 1
ATOM 1631 N N . TYR A 1 225 ? -3.720 -1.643 3.792 1.00 97.25 225 TYR A N 1
ATOM 1632 C CA . TYR A 1 225 ? -5.098 -2.122 3.831 1.00 97.25 225 TYR A CA 1
ATOM 1633 C C . TYR A 1 225 ? -5.474 -2.677 5.215 1.00 97.25 225 TYR A C 1
ATOM 1635 O O . TYR A 1 225 ? -6.511 -2.292 5.760 1.00 97.25 225 TYR A O 1
ATOM 1643 N N . ALA A 1 226 ? -4.625 -3.500 5.840 1.00 97.88 226 ALA A N 1
ATOM 1644 C CA . ALA A 1 226 ? -4.884 -4.012 7.188 1.00 97.88 226 ALA A CA 1
ATOM 1645 C C . ALA A 1 226 ? -5.146 -2.871 8.190 1.00 97.88 226 ALA A C 1
ATOM 1647 O O . ALA A 1 226 ? -6.167 -2.860 8.882 1.00 97.88 226 ALA A O 1
ATOM 1648 N N . ALA A 1 227 ? -4.268 -1.867 8.205 1.00 97.75 227 ALA A N 1
ATOM 1649 C CA . ALA A 1 227 ? -4.374 -0.730 9.112 1.00 97.75 227 ALA A CA 1
ATOM 1650 C C . ALA A 1 227 ? -5.567 0.185 8.793 1.00 97.75 227 ALA A C 1
ATOM 1652 O O . ALA A 1 227 ? -6.271 0.638 9.701 1.00 97.75 227 ALA A O 1
ATOM 1653 N N . CYS A 1 228 ? -5.847 0.422 7.506 1.00 96.38 228 CYS A N 1
ATOM 1654 C CA . CYS A 1 228 ? -6.983 1.233 7.077 1.00 96.38 228 CYS A CA 1
ATOM 1655 C C . CYS A 1 228 ? -8.325 0.598 7.466 1.00 96.38 228 CYS A C 1
ATOM 1657 O O . CYS A 1 228 ? -9.216 1.291 7.963 1.00 96.38 228 CYS A O 1
ATOM 1659 N N . LEU A 1 229 ? -8.476 -0.717 7.275 1.00 96.75 229 LEU A N 1
ATOM 1660 C CA . LEU A 1 229 ? -9.700 -1.425 7.644 1.00 96.75 229 LEU A CA 1
ATOM 1661 C C . LEU A 1 229 ? -9.881 -1.492 9.162 1.00 96.75 229 LEU A C 1
ATOM 1663 O O . LEU A 1 229 ? -10.992 -1.255 9.636 1.00 96.75 229 LEU A O 1
ATOM 1667 N N . LEU A 1 230 ? -8.813 -1.754 9.923 1.00 97.12 230 LEU A N 1
ATOM 1668 C CA . LEU A 1 230 ? -8.888 -1.741 11.384 1.00 97.12 230 LEU A CA 1
ATOM 1669 C C . LEU A 1 230 ? -9.337 -0.363 11.886 1.00 97.12 230 LEU A C 1
ATOM 1671 O O . LEU A 1 230 ? -10.306 -0.274 12.634 1.00 97.12 230 LEU A O 1
ATOM 1675 N N . GLY A 1 231 ? -8.726 0.718 11.391 1.00 94.75 231 GLY A N 1
ATOM 1676 C CA . GLY A 1 231 ? -9.138 2.082 11.737 1.00 94.75 231 GLY A CA 1
ATOM 1677 C C . GLY A 1 231 ? -10.602 2.373 11.385 1.00 94.75 231 GLY A C 1
ATOM 1678 O O . GLY A 1 231 ? -11.327 2.965 12.183 1.00 94.75 231 GLY A O 1
ATOM 1679 N N . ALA A 1 232 ? -11.078 1.898 10.229 1.00 94.19 232 ALA A N 1
ATOM 1680 C CA . ALA A 1 232 ? -12.473 2.050 9.817 1.00 94.19 232 ALA A CA 1
ATOM 1681 C C . ALA A 1 232 ? -13.453 1.312 10.745 1.00 94.19 232 ALA A C 1
ATOM 1683 O O . ALA A 1 232 ? -14.476 1.879 11.132 1.00 94.19 232 ALA A O 1
ATOM 1684 N N . ILE A 1 233 ? -13.131 0.077 11.143 1.00 95.50 233 ILE A N 1
ATOM 1685 C CA . ILE A 1 233 ? -13.926 -0.694 12.108 1.00 95.50 233 ILE A CA 1
ATOM 1686 C C . ILE A 1 233 ? -14.001 0.049 13.444 1.00 95.50 233 ILE A C 1
ATOM 1688 O O . ILE A 1 233 ? -15.091 0.206 13.996 1.00 95.50 233 ILE A O 1
ATOM 1692 N N . ARG A 1 234 ? -12.870 0.558 13.946 1.00 94.31 234 ARG A N 1
ATOM 1693 C CA . ARG A 1 234 ? -12.827 1.279 15.228 1.00 94.31 234 ARG A CA 1
ATOM 1694 C C . ARG A 1 234 ? -13.594 2.597 15.176 1.00 94.31 234 ARG A C 1
ATOM 1696 O O . ARG A 1 234 ? -14.349 2.890 16.101 1.00 94.31 234 ARG A O 1
ATOM 1703 N N . ALA A 1 235 ? -13.501 3.337 14.072 1.00 92.25 235 ALA A N 1
ATOM 1704 C CA . ALA A 1 235 ? -14.277 4.558 13.864 1.00 92.25 235 ALA A CA 1
ATOM 1705 C C . ALA A 1 235 ? -15.792 4.289 13.876 1.00 92.25 235 ALA A C 1
ATOM 1707 O O . ALA A 1 235 ? -16.544 4.980 14.565 1.00 92.25 235 ALA A O 1
ATOM 1708 N N . VAL A 1 236 ? -16.248 3.256 13.160 1.00 93.50 236 VAL A N 1
ATOM 1709 C CA . VAL A 1 236 ? -17.667 2.867 13.135 1.00 93.50 236 VAL A CA 1
ATOM 1710 C C . VAL A 1 236 ? -18.133 2.362 14.503 1.00 93.50 236 VAL A C 1
ATOM 1712 O O . VAL A 1 236 ? -19.229 2.710 14.947 1.00 93.50 236 VAL A O 1
ATOM 1715 N N . ALA A 1 237 ? -17.309 1.576 15.200 1.00 94.69 237 ALA A N 1
ATOM 1716 C CA . ALA A 1 237 ? -17.616 1.113 16.548 1.00 94.69 237 ALA A CA 1
ATOM 1717 C C . ALA A 1 237 ? -17.777 2.292 17.519 1.00 94.69 237 ALA A C 1
ATOM 1719 O O . ALA A 1 237 ? -18.760 2.336 18.257 1.00 94.69 237 ALA A O 1
ATOM 1720 N N . ALA A 1 238 ? -16.882 3.283 17.473 1.00 93.56 238 ALA A N 1
ATOM 1721 C CA . ALA A 1 238 ? -16.981 4.495 18.285 1.00 93.56 238 ALA A CA 1
ATOM 1722 C C . ALA A 1 238 ? -18.261 5.295 17.986 1.00 93.56 238 ALA A C 1
ATOM 1724 O O . ALA A 1 238 ? -18.979 5.660 18.914 1.00 93.56 238 ALA A O 1
ATOM 1725 N N . GLN A 1 239 ? -18.611 5.488 16.708 1.00 93.00 239 GLN A N 1
ATOM 1726 C CA . GLN A 1 239 ? -19.860 6.159 16.304 1.00 93.00 239 GLN A CA 1
ATOM 1727 C C . GLN A 1 239 ? -21.117 5.445 16.823 1.00 93.00 239 GLN A C 1
ATOM 1729 O O . GLN A 1 239 ? -22.122 6.089 17.115 1.00 93.00 239 GLN A O 1
ATOM 1734 N N . LYS A 1 240 ? -21.061 4.115 16.953 1.00 93.81 240 LYS A N 1
ATOM 1735 C CA . LYS A 1 240 ? -22.142 3.283 17.500 1.00 93.81 240 LYS A CA 1
ATOM 1736 C C . LYS A 1 240 ? -22.096 3.145 19.032 1.00 93.81 240 LYS A C 1
ATOM 1738 O O . LYS A 1 240 ? -22.909 2.403 19.575 1.00 93.81 240 LYS A O 1
ATOM 1743 N N . GLY A 1 241 ? -21.160 3.801 19.726 1.00 93.88 241 GLY A N 1
ATOM 1744 C CA . GLY A 1 241 ? -20.988 3.674 21.181 1.00 93.88 241 GLY A CA 1
ATOM 1745 C C . GLY A 1 241 ? -20.473 2.299 21.630 1.00 93.88 241 GLY A C 1
ATOM 1746 O O . GLY A 1 241 ? -20.743 1.874 22.747 1.00 93.88 241 GLY A O 1
ATOM 1747 N N . LYS A 1 242 ? -19.761 1.584 20.751 1.00 92.44 242 LYS A N 1
ATOM 1748 C CA . LYS A 1 242 ? -19.239 0.221 20.953 1.00 92.44 242 LYS A CA 1
ATOM 1749 C C . LYS A 1 242 ? -17.702 0.162 20.925 1.00 92.44 242 LYS A C 1
ATOM 1751 O O . LYS A 1 242 ? -17.145 -0.875 20.593 1.00 92.44 242 LYS A O 1
ATOM 1756 N N . ALA A 1 243 ? -16.991 1.250 21.226 1.00 91.25 243 ALA A N 1
ATOM 1757 C CA . ALA A 1 243 ? -15.525 1.288 21.108 1.00 91.25 243 ALA A CA 1
ATOM 175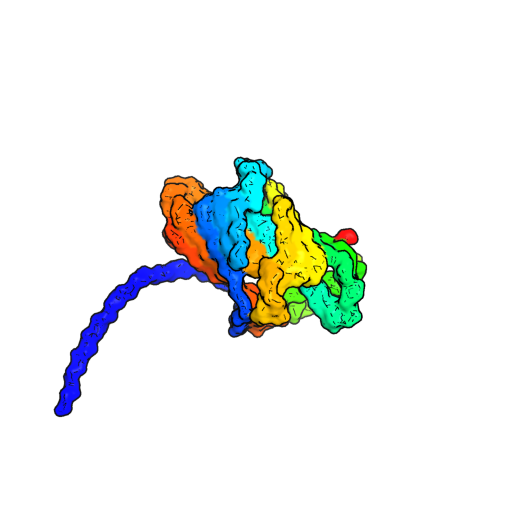8 C C . ALA A 1 243 ? -14.821 0.172 21.912 1.00 91.25 243 ALA A C 1
ATOM 1760 O O . ALA A 1 243 ? -13.880 -0.447 21.417 1.00 91.25 243 ALA A O 1
ATOM 1761 N N . ASP A 1 244 ? -15.336 -0.147 23.102 1.00 90.69 244 ASP A N 1
ATOM 1762 C CA . ASP A 1 244 ? -14.748 -1.150 23.997 1.00 90.69 244 ASP A CA 1
ATOM 1763 C C . ASP A 1 244 ? -14.784 -2.580 23.440 1.00 90.69 244 ASP A C 1
ATOM 1765 O O . ASP A 1 244 ? -13.977 -3.417 23.848 1.00 90.69 244 ASP A O 1
ATOM 1769 N N . VAL A 1 245 ? -15.696 -2.884 22.505 1.00 91.06 245 VAL A N 1
ATOM 1770 C CA . VAL A 1 245 ? -15.867 -4.256 21.989 1.00 91.06 245 VAL A CA 1
ATOM 1771 C C . VAL A 1 245 ? -14.811 -4.633 20.951 1.00 91.06 245 VAL A C 1
ATOM 1773 O O . VAL A 1 245 ? -14.609 -5.816 20.709 1.00 91.06 245 VAL A O 1
ATOM 1776 N N . VAL A 1 246 ? -14.130 -3.644 20.361 1.00 92.69 246 VAL A N 1
ATOM 1777 C CA . VAL A 1 246 ? -13.125 -3.832 19.297 1.00 92.69 246 VAL A CA 1
ATOM 1778 C C . VAL A 1 246 ? -11.705 -3.478 19.748 1.00 92.69 246 VAL A C 1
ATOM 1780 O O . VAL A 1 246 ? -10.812 -3.316 18.920 1.00 92.69 246 VAL A O 1
ATOM 1783 N N . LYS A 1 247 ? -11.476 -3.346 21.059 1.00 91.50 247 LYS A N 1
ATOM 1784 C CA . LYS A 1 247 ? -10.172 -2.962 21.630 1.00 91.50 247 LYS A CA 1
ATOM 1785 C C . LYS A 1 247 ? -9.033 -3.925 21.272 1.00 91.50 247 LYS A C 1
ATOM 1787 O O . LYS A 1 247 ? -7.914 -3.489 21.028 1.00 91.50 247 LYS A O 1
ATOM 1792 N N . ASP A 1 248 ? -9.354 -5.214 21.184 1.00 92.12 248 ASP A N 1
ATOM 1793 C CA . ASP A 1 248 ? -8.414 -6.294 20.871 1.00 92.12 248 ASP A CA 1
ATOM 1794 C C . ASP A 1 248 ? -8.550 -6.761 19.411 1.00 92.12 248 ASP A C 1
ATOM 1796 O O . ASP A 1 248 ? -8.053 -7.830 19.048 1.00 92.12 248 ASP A O 1
ATOM 1800 N N . ALA A 1 249 ? -9.258 -5.990 18.574 1.00 95.88 249 ALA A N 1
ATOM 1801 C CA . ALA A 1 249 ? -9.484 -6.350 17.186 1.00 95.88 249 ALA A CA 1
ATOM 1802 C C . ALA A 1 249 ? -8.176 -6.341 16.389 1.00 95.88 249 ALA A C 1
ATOM 1804 O O . ALA A 1 249 ? -7.320 -5.468 16.551 1.00 95.88 249 ALA A O 1
ATOM 1805 N N . LYS A 1 250 ? -8.046 -7.314 15.488 1.00 97.50 250 LYS A N 1
ATOM 1806 C CA . LYS A 1 250 ? -6.890 -7.453 14.598 1.00 97.50 250 LYS A CA 1
ATOM 1807 C C . LYS A 1 250 ? -7.364 -7.679 13.182 1.00 97.50 250 LYS A C 1
ATOM 1809 O O . LYS A 1 250 ? -8.370 -8.353 12.962 1.00 97.50 250 LYS A O 1
ATOM 1814 N N . VAL A 1 251 ? -6.625 -7.139 12.224 1.00 98.06 251 VAL A N 1
ATOM 1815 C CA . VAL A 1 251 ? -6.890 -7.354 10.801 1.00 98.06 251 VAL A CA 1
ATOM 1816 C C . VAL A 1 251 ? -5.671 -8.004 10.174 1.00 98.06 251 VAL A C 1
ATOM 1818 O O . VAL A 1 251 ? -4.573 -7.458 10.230 1.00 98.06 251 VAL A O 1
ATOM 1821 N N . HIS A 1 252 ? -5.885 -9.156 9.550 1.00 97.75 252 HIS A N 1
ATOM 1822 C CA . HIS A 1 252 ? -4.896 -9.866 8.757 1.00 97.75 252 HIS A CA 1
ATOM 1823 C C . HIS A 1 252 ? -5.270 -9.744 7.286 1.00 97.75 252 HIS A C 1
ATOM 1825 O O . HIS A 1 252 ? -6.341 -10.198 6.880 1.00 97.75 252 HIS A O 1
ATOM 1831 N N . THR A 1 253 ? -4.384 -9.165 6.489 1.00 97.56 253 THR A N 1
ATOM 1832 C CA . THR A 1 253 ? -4.594 -8.964 5.055 1.00 97.56 253 THR A CA 1
ATOM 1833 C C . THR A 1 253 ? -3.572 -9.772 4.278 1.00 97.56 253 THR A C 1
ATOM 1835 O O . THR A 1 253 ? -2.374 -9.616 4.489 1.00 97.56 253 THR A O 1
ATOM 1838 N N . SER A 1 254 ? -4.037 -10.609 3.358 1.00 97.19 254 SER A N 1
ATOM 1839 C CA . SER A 1 254 ? -3.211 -11.336 2.395 1.00 97.19 254 SER A CA 1
ATOM 1840 C C . SER A 1 254 ? -3.447 -10.747 1.010 1.00 97.19 254 SER A C 1
ATOM 1842 O O . SER A 1 254 ? -4.567 -10.767 0.508 1.00 97.19 254 SER A O 1
ATOM 1844 N N . VAL A 1 255 ? -2.406 -10.189 0.402 1.00 95.81 255 VAL A N 1
ATOM 1845 C CA . VAL A 1 255 ? -2.428 -9.663 -0.965 1.00 95.81 255 VAL A CA 1
ATOM 1846 C C . VAL A 1 255 ? -1.760 -10.678 -1.873 1.00 95.81 255 VAL A C 1
ATOM 1848 O O . VAL A 1 255 ? -0.576 -10.975 -1.737 1.00 95.81 255 VAL A O 1
ATOM 1851 N N . HIS A 1 256 ? -2.536 -11.193 -2.810 1.00 94.06 256 HIS A N 1
ATOM 1852 C CA . HIS A 1 256 ? -2.139 -12.183 -3.791 1.00 94.06 256 HIS A CA 1
ATOM 1853 C C . HIS A 1 256 ? -1.835 -11.460 -5.091 1.00 94.06 256 HIS A C 1
ATOM 1855 O O . HIS A 1 256 ? -2.686 -10.726 -5.591 1.00 94.06 256 HIS A O 1
ATOM 1861 N N . ILE A 1 257 ? -0.659 -11.695 -5.661 1.00 92.12 257 ILE A N 1
ATOM 1862 C CA . ILE A 1 257 ? -0.330 -11.269 -7.020 1.00 92.12 257 ILE A CA 1
ATOM 1863 C C . ILE A 1 257 ? -0.193 -12.494 -7.912 1.00 92.12 257 ILE A C 1
A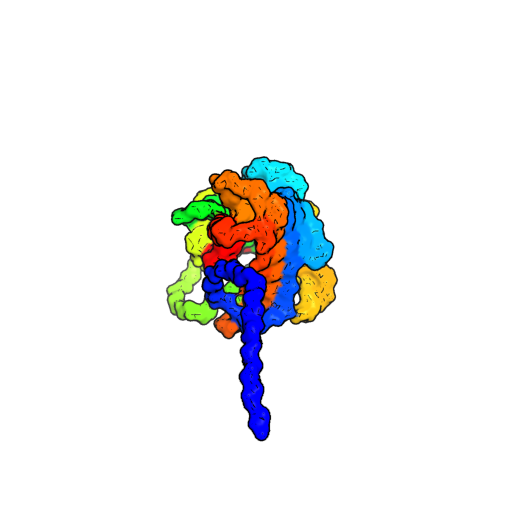TOM 1865 O O . ILE A 1 257 ? 0.427 -13.498 -7.547 1.00 92.12 257 ILE A O 1
ATOM 1869 N N . GLY A 1 258 ? -0.795 -12.425 -9.092 1.00 90.44 258 GLY A N 1
ATOM 1870 C CA . GLY A 1 258 ? -0.876 -13.568 -9.985 1.00 90.44 258 GLY A CA 1
ATOM 1871 C C . GLY A 1 258 ? -1.323 -13.201 -11.386 1.00 90.44 258 GLY A C 1
ATOM 1872 O O . GLY A 1 258 ? -1.429 -12.022 -11.729 1.00 90.44 258 GLY A O 1
ATOM 1873 N N . THR A 1 259 ? -1.566 -14.209 -12.215 1.00 86.50 259 THR A N 1
ATOM 1874 C CA . THR A 1 259 ? -2.065 -13.981 -13.573 1.00 86.50 259 THR A CA 1
ATOM 1875 C C . THR A 1 259 ? -3.592 -13.819 -13.543 1.00 86.50 259 THR A C 1
ATOM 1877 O O . THR A 1 259 ? -4.279 -14.682 -12.991 1.00 86.50 259 THR A O 1
ATOM 1880 N N . PRO A 1 260 ? -4.154 -12.732 -14.105 1.00 83.81 260 PRO A N 1
ATOM 1881 C CA . PRO A 1 260 ? -5.599 -12.559 -14.182 1.00 83.81 260 PRO A CA 1
ATOM 1882 C C . PRO A 1 260 ? -6.226 -13.491 -15.231 1.00 83.81 260 PRO A C 1
ATOM 1884 O O . PRO A 1 260 ? -5.577 -13.874 -16.201 1.00 83.81 260 PRO A O 1
ATOM 1887 N N . ASN A 1 261 ? -7.503 -13.844 -15.049 1.00 73.69 261 ASN A N 1
ATOM 1888 C CA . ASN A 1 261 ? -8.223 -14.751 -15.955 1.00 73.69 261 ASN A CA 1
ATOM 1889 C C . ASN A 1 261 ? -8.441 -14.174 -17.365 1.00 73.69 261 ASN A C 1
ATOM 1891 O O . ASN A 1 261 ? -8.225 -14.870 -18.354 1.00 73.69 261 ASN A O 1
ATOM 1895 N N . GLU A 1 262 ? -8.875 -12.916 -17.462 1.00 73.31 262 GLU A N 1
ATOM 1896 C CA . GLU A 1 262 ? -9.359 -12.321 -18.722 1.00 73.31 262 GLU A CA 1
ATOM 1897 C C . GLU A 1 262 ? -8.531 -11.114 -19.193 1.00 73.31 262 GLU A C 1
ATOM 1899 O O . GLU A 1 262 ? -8.888 -10.455 -20.169 1.00 73.31 262 GLU A O 1
ATOM 1904 N N . LEU A 1 263 ? -7.426 -10.800 -18.506 1.00 70.81 263 LEU A N 1
ATOM 1905 C CA . LEU A 1 263 ? -6.631 -9.594 -18.749 1.00 70.81 263 LEU A CA 1
ATOM 1906 C C . LEU A 1 263 ? -5.133 -9.920 -18.868 1.00 70.81 263 LEU A C 1
ATOM 1908 O O . LEU A 1 263 ? -4.652 -10.854 -18.225 1.00 70.81 263 LEU A O 1
ATOM 1912 N N . PRO A 1 264 ? -4.372 -9.161 -19.677 1.00 70.88 264 PRO A N 1
ATOM 1913 C CA . PRO A 1 264 ? -2.917 -9.249 -19.685 1.00 70.88 264 PRO A CA 1
ATOM 1914 C C . PRO A 1 264 ? -2.319 -8.623 -18.413 1.00 70.88 264 PRO A C 1
ATOM 1916 O O . PRO A 1 264 ? -2.940 -7.781 -17.768 1.00 70.88 264 PRO A O 1
ATOM 1919 N N . GLY A 1 265 ? -1.075 -8.983 -18.093 1.00 74.88 265 GLY A N 1
ATOM 1920 C CA . GLY A 1 265 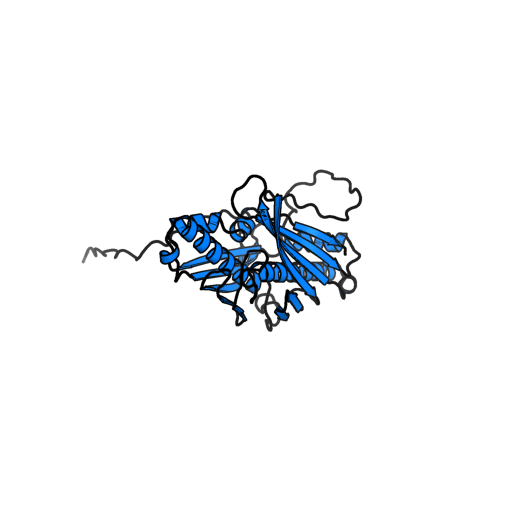? -0.343 -8.430 -16.950 1.00 74.88 265 GLY A CA 1
ATOM 1921 C C . GLY A 1 265 ? -0.548 -9.217 -15.655 1.00 74.88 265 GLY A C 1
ATOM 1922 O O . GLY A 1 265 ? -0.764 -10.429 -15.683 1.00 74.88 265 GLY A O 1
ATOM 1923 N N . PHE A 1 266 ? -0.422 -8.527 -14.521 1.00 82.56 266 PHE A N 1
ATOM 1924 C CA . PHE A 1 266 ? -0.658 -9.088 -13.191 1.00 82.56 266 PHE A CA 1
ATOM 1925 C C . PHE A 1 266 ? -1.988 -8.585 -12.636 1.00 82.56 266 PHE A C 1
ATOM 1927 O O . PHE A 1 266 ? -2.357 -7.430 -12.835 1.00 82.56 266 PHE A O 1
ATOM 1934 N N . GLY A 1 267 ? -2.694 -9.456 -11.926 1.00 85.00 267 GLY A N 1
ATOM 1935 C CA . GLY A 1 267 ? -3.850 -9.093 -11.120 1.00 85.00 267 GLY A CA 1
ATOM 1936 C C . GLY A 1 267 ? -3.502 -9.139 -9.639 1.00 85.00 267 GLY A C 1
ATOM 1937 O O . GLY A 1 267 ? -2.572 -9.846 -9.238 1.00 85.00 267 GLY A O 1
ATOM 1938 N N . LEU A 1 268 ? -4.301 -8.437 -8.838 1.00 89.12 268 LEU A N 1
ATOM 1939 C CA . LEU A 1 268 ? -4.300 -8.567 -7.387 1.00 89.12 268 LEU A CA 1
ATOM 1940 C C . LEU A 1 268 ? -5.606 -9.205 -6.908 1.00 89.12 268 LEU A C 1
ATOM 1942 O O . LEU A 1 268 ? -6.678 -8.895 -7.426 1.00 89.12 268 LEU A O 1
ATOM 1946 N N . ALA A 1 269 ? -5.512 -10.056 -5.892 1.00 89.56 269 ALA A N 1
ATOM 1947 C CA . ALA A 1 269 ? -6.636 -10.464 -5.055 1.00 89.56 269 ALA A CA 1
ATOM 1948 C C . ALA A 1 269 ? -6.287 -10.204 -3.589 1.00 89.56 269 ALA A C 1
ATOM 1950 O O . ALA A 1 269 ? -5.114 -10.220 -3.215 1.00 89.56 269 ALA A O 1
ATOM 1951 N N . VAL A 1 270 ? -7.295 -9.923 -2.766 1.00 91.56 270 VAL A N 1
ATOM 1952 C CA . VAL A 1 270 ? -7.092 -9.608 -1.352 1.00 91.56 270 VAL A CA 1
ATOM 1953 C C . VAL A 1 270 ? -8.005 -10.473 -0.504 1.00 91.56 270 VAL A C 1
ATOM 1955 O O . VAL A 1 270 ? -9.225 -10.390 -0.636 1.00 91.56 270 VAL A O 1
ATOM 1958 N N . ASP A 1 271 ? -7.399 -11.233 0.400 1.00 92.44 271 ASP A N 1
ATOM 1959 C CA . ASP A 1 271 ? -8.093 -11.997 1.426 1.00 92.44 271 ASP A CA 1
ATOM 1960 C C . ASP A 1 271 ? -7.891 -11.320 2.778 1.00 92.44 271 ASP A C 1
ATOM 1962 O O . ASP A 1 271 ? -6.767 -11.007 3.175 1.00 92.44 271 ASP A O 1
ATOM 1966 N N . ILE A 1 272 ? -8.982 -11.094 3.507 1.00 94.00 272 ILE A N 1
ATOM 1967 C CA . ILE A 1 272 ? -8.950 -10.408 4.798 1.00 94.00 272 ILE A CA 1
ATOM 1968 C C . ILE A 1 272 ? -9.590 -11.290 5.861 1.00 94.00 272 ILE A C 1
ATOM 1970 O O . ILE A 1 272 ? -10.694 -11.803 5.679 1.00 94.00 272 ILE A O 1
ATOM 1974 N N . LYS A 1 273 ? -8.905 -11.431 6.995 1.00 95.12 273 LYS A N 1
ATOM 1975 C CA . LYS A 1 273 ? -9.433 -12.051 8.212 1.00 95.12 273 LYS A CA 1
ATOM 1976 C C . LYS A 1 273 ? -9.419 -11.026 9.333 1.00 95.12 273 LYS A C 1
ATOM 1978 O O . LYS A 1 273 ? -8.422 -10.335 9.521 1.00 95.12 273 LYS A O 1
ATOM 1983 N N . VAL A 1 274 ? -10.520 -10.936 10.070 1.00 95.31 274 VAL A N 1
ATOM 1984 C CA . VAL A 1 274 ? -10.668 -9.990 11.177 1.00 95.31 274 VAL A CA 1
ATOM 1985 C C . VAL A 1 274 ? -10.999 -10.757 12.450 1.00 95.31 274 VAL A C 1
ATOM 1987 O O . VAL A 1 274 ? -11.904 -11.588 12.460 1.00 95.31 274 VAL A O 1
ATOM 1990 N N . GLU A 1 275 ? -10.249 -10.482 13.510 1.00 95.50 275 GLU A N 1
ATOM 1991 C CA . GLU A 1 275 ? -10.460 -11.034 14.847 1.00 95.50 275 GLU A CA 1
ATOM 1992 C C . GLU A 1 275 ? -11.112 -9.986 15.753 1.00 95.50 275 GLU A C 1
ATOM 1994 O O . GLU A 1 275 ? -10.857 -8.794 15.598 1.00 95.50 275 GLU A O 1
ATOM 1999 N N . GLY A 1 276 ? -11.916 -10.426 16.727 1.00 93.12 276 GLY A N 1
ATOM 2000 C CA . GLY A 1 276 ? -12.442 -9.547 17.781 1.00 93.12 276 GLY A CA 1
ATOM 2001 C C . GLY A 1 276 ? -13.534 -8.565 17.337 1.00 93.12 276 GLY A C 1
ATOM 2002 O O . GLY A 1 276 ? -13.709 -7.532 17.974 1.00 93.12 276 GLY A O 1
ATOM 2003 N N . VAL A 1 277 ? -14.255 -8.855 16.249 1.00 93.00 277 VAL A N 1
ATOM 2004 C CA . VAL A 1 277 ? -15.299 -7.979 15.686 1.00 93.00 277 VAL A CA 1
ATOM 2005 C C . VAL A 1 277 ? -16.515 -8.818 15.282 1.00 93.00 277 VAL A C 1
ATOM 2007 O O . VAL A 1 277 ? -16.352 -9.934 14.791 1.00 93.00 277 VAL A O 1
ATOM 2010 N N . ASP A 1 278 ? -17.727 -8.300 15.500 1.00 91.75 278 ASP A N 1
ATOM 2011 C CA . A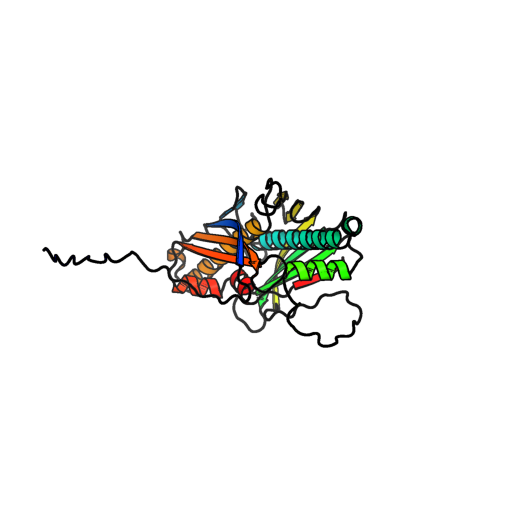SP A 1 278 ? -18.967 -8.920 15.012 1.00 91.75 278 ASP A CA 1
ATOM 2012 C C . ASP A 1 278 ? -19.233 -8.611 13.524 1.00 91.75 278 ASP A C 1
ATOM 2014 O O . ASP A 1 278 ? -18.673 -7.678 12.947 1.00 91.75 278 ASP A O 1
ATOM 2018 N N . ASP A 1 279 ? -20.105 -9.391 12.886 1.00 90.19 279 ASP A N 1
ATOM 2019 C CA . ASP A 1 279 ? -20.364 -9.280 11.444 1.00 90.19 279 ASP A CA 1
ATOM 2020 C C . ASP A 1 279 ? -20.959 -7.928 11.029 1.00 90.19 279 ASP A C 1
ATOM 2022 O O . ASP A 1 279 ? -20.713 -7.450 9.918 1.00 90.19 279 ASP A O 1
ATOM 2026 N N . GLU A 1 280 ? -21.751 -7.304 11.905 1.00 91.25 280 GLU A N 1
ATOM 2027 C CA . GLU A 1 280 ? -22.390 -6.018 11.626 1.00 91.25 280 GLU A CA 1
ATOM 2028 C C . GLU A 1 280 ? -21.335 -4.908 11.573 1.00 91.25 280 GLU A C 1
ATOM 2030 O O . GLU A 1 280 ? -21.307 -4.109 10.632 1.00 91.25 280 GLU A O 1
ATOM 2035 N N . LEU A 1 281 ? -20.435 -4.886 12.559 1.00 91.81 281 LEU A N 1
ATOM 2036 C CA . LEU A 1 281 ? -19.311 -3.961 12.622 1.00 91.81 281 LEU A CA 1
ATOM 2037 C C . LEU A 1 281 ? -18.295 -4.227 11.515 1.00 91.81 281 LEU A C 1
ATOM 2039 O O . LEU A 1 281 ? -17.803 -3.268 10.921 1.00 91.81 281 LEU A O 1
ATOM 2043 N N . LEU A 1 282 ? -18.014 -5.491 11.189 1.00 93.69 282 LEU A N 1
ATOM 2044 C CA . LEU A 1 282 ? -17.132 -5.841 10.078 1.00 93.69 282 LEU A CA 1
ATOM 2045 C C . LEU A 1 282 ? -17.685 -5.309 8.754 1.00 93.69 282 LEU A C 1
ATOM 2047 O O . LEU A 1 282 ? -16.969 -4.632 8.015 1.00 93.69 282 LEU A O 1
ATOM 2051 N N . LYS A 1 283 ? -18.966 -5.565 8.465 1.00 92.19 283 LYS A N 1
ATOM 2052 C CA . LYS A 1 283 ? -19.613 -5.085 7.240 1.00 92.19 283 LYS A CA 1
ATOM 2053 C C . LYS A 1 283 ? -19.606 -3.558 7.168 1.00 92.19 283 LYS A C 1
ATOM 2055 O O . LYS A 1 283 ? -19.199 -2.996 6.153 1.00 92.19 283 LYS A O 1
ATOM 2060 N N . ALA A 1 284 ? -20.011 -2.888 8.245 1.00 91.50 284 ALA A N 1
ATOM 2061 C CA . ALA A 1 284 ? -20.054 -1.431 8.286 1.00 91.50 284 ALA A CA 1
ATOM 2062 C C . ALA A 1 284 ? -18.648 -0.806 8.192 1.00 91.50 284 ALA A C 1
ATOM 2064 O O . ALA A 1 284 ? -18.453 0.173 7.474 1.00 91.50 284 ALA A O 1
ATOM 2065 N N . GLY A 1 285 ? -17.647 -1.403 8.845 1.00 92.50 285 GLY A N 1
ATOM 2066 C CA . GLY A 1 285 ? -16.244 -1.005 8.726 1.00 92.50 285 GLY A CA 1
ATOM 2067 C C . GLY A 1 285 ? -15.706 -1.189 7.306 1.00 92.50 285 GLY A C 1
ATOM 2068 O O . GLY A 1 285 ? -15.049 -0.294 6.779 1.00 92.50 285 GLY A O 1
ATOM 2069 N N . HIS A 1 286 ? -16.040 -2.297 6.641 1.00 91.62 286 HIS A N 1
ATOM 2070 C CA . HIS A 1 286 ? -15.668 -2.541 5.246 1.00 91.62 286 HIS A CA 1
ATOM 2071 C C . HIS A 1 286 ? -16.313 -1.523 4.287 1.00 91.62 286 HIS A C 1
ATOM 2073 O O . HIS A 1 286 ? -15.651 -1.028 3.379 1.00 91.62 286 HIS A O 1
ATOM 2079 N N . GLU A 1 287 ? -17.571 -1.135 4.516 1.00 88.69 287 GLU A N 1
ATOM 2080 C CA . GLU A 1 287 ? -18.252 -0.082 3.744 1.00 88.69 287 GLU A CA 1
ATOM 2081 C C . GLU A 1 287 ? -17.689 1.326 4.011 1.00 88.69 287 GLU A C 1
ATOM 2083 O O . GLU A 1 287 ? -17.712 2.184 3.121 1.00 88.69 287 GLU A O 1
ATOM 2088 N N . PHE A 1 288 ? -17.179 1.574 5.219 1.00 88.75 288 PHE A N 1
ATOM 2089 C CA . PHE A 1 288 ? -16.573 2.847 5.615 1.00 88.75 288 PHE A CA 1
ATOM 2090 C C . PHE A 1 288 ? -15.111 2.984 5.156 1.00 88.75 288 PHE A C 1
ATOM 2092 O O . PHE A 1 288 ? -14.651 4.091 4.882 1.00 88.75 288 PHE A O 1
ATOM 2099 N N . CYS A 1 289 ? -14.391 1.866 5.038 1.00 91.69 289 CYS A N 1
ATOM 2100 C CA . CYS A 1 289 ? -12.968 1.808 4.719 1.00 91.69 289 CYS A CA 1
ATOM 2101 C C . CYS A 1 289 ? -12.652 2.330 3.297 1.00 91.69 289 CYS A C 1
ATOM 2103 O O . CYS A 1 289 ? -13.090 1.722 2.312 1.00 91.69 289 CYS A O 1
ATOM 2105 N N . PRO A 1 290 ? -11.812 3.378 3.151 1.00 89.25 290 PRO A N 1
ATOM 2106 C CA . PRO A 1 290 ? -11.416 3.888 1.838 1.00 89.25 290 PRO A CA 1
ATOM 2107 C C . PRO A 1 290 ? -10.733 2.842 0.941 1.00 89.25 290 PRO A C 1
ATOM 2109 O O . PRO A 1 290 ? -10.921 2.867 -0.272 1.00 89.25 290 PRO A O 1
ATOM 2112 N N . TYR A 1 291 ? -9.975 1.897 1.507 1.00 91.94 291 TYR A N 1
ATOM 2113 C CA . TYR A 1 291 ? -9.225 0.902 0.721 1.00 91.94 291 TYR A CA 1
ATOM 2114 C C . TYR A 1 291 ? -10.143 -0.202 0.198 1.00 91.94 291 TYR A C 1
ATOM 2116 O O . TYR A 1 291 ? -9.957 -0.699 -0.908 1.00 91.94 291 TYR A O 1
ATOM 2124 N N . SER A 1 292 ? -11.194 -0.525 0.951 1.00 89.44 292 SER A N 1
ATOM 2125 C CA . SER A 1 292 ? -12.241 -1.436 0.487 1.00 89.44 292 SER A CA 1
ATOM 2126 C C . SER A 1 292 ? -13.037 -0.831 -0.663 1.00 89.44 292 SER A C 1
ATOM 2128 O O . SER A 1 292 ? -13.324 -1.514 -1.645 1.00 89.44 292 SER A O 1
ATOM 2130 N N . ARG A 1 293 ? -13.312 0.477 -0.602 1.00 84.94 293 ARG A N 1
ATOM 2131 C CA . ARG A 1 293 ? -13.899 1.213 -1.729 1.00 84.94 293 ARG A CA 1
ATOM 2132 C C . ARG A 1 293 ? -12.956 1.256 -2.926 1.00 84.94 293 ARG A C 1
ATOM 2134 O O . ARG A 1 293 ? -13.399 0.971 -4.030 1.00 84.94 293 ARG A O 1
ATOM 2141 N N . LEU A 1 294 ? -11.664 1.514 -2.711 1.00 84.69 294 LEU A N 1
ATOM 2142 C CA . LEU A 1 294 ? -10.645 1.457 -3.764 1.00 84.69 294 LEU A CA 1
ATOM 2143 C C . LEU A 1 294 ? -10.626 0.088 -4.460 1.00 84.69 294 LEU A C 1
ATOM 2145 O O . LEU A 1 294 ? -10.629 0.033 -5.685 1.00 84.69 294 LEU A O 1
ATOM 2149 N N . ALA A 1 295 ? -10.643 -1.009 -3.702 1.00 82.38 295 ALA A N 1
ATOM 2150 C CA . ALA A 1 295 ? -10.625 -2.360 -4.260 1.00 82.38 295 ALA A CA 1
ATOM 2151 C C . ALA A 1 295 ? -11.919 -2.719 -5.018 1.00 82.38 295 ALA A C 1
ATOM 2153 O O . ALA A 1 295 ? -11.874 -3.486 -5.977 1.00 82.38 295 ALA A O 1
ATOM 2154 N N . ARG A 1 296 ? -13.069 -2.171 -4.604 1.00 78.06 296 ARG A N 1
ATOM 2155 C CA . ARG A 1 296 ? -14.382 -2.460 -5.206 1.00 78.06 296 ARG A CA 1
ATOM 2156 C C . ARG A 1 296 ? -14.725 -1.562 -6.397 1.00 78.06 296 ARG A C 1
ATOM 2158 O O . ARG A 1 296 ? -15.297 -2.031 -7.374 1.00 78.06 296 ARG A O 1
ATOM 2165 N N . GLU A 1 297 ? -14.426 -0.273 -6.293 1.00 73.38 297 GLU A N 1
ATOM 2166 C CA . GLU A 1 297 ? -14.916 0.785 -7.191 1.00 73.38 297 GLU A CA 1
ATOM 2167 C C . GLU A 1 297 ? -13.780 1.511 -7.930 1.00 73.38 297 GLU A C 1
ATOM 2169 O O . GLU A 1 297 ? -14.032 2.226 -8.903 1.00 73.38 297 GLU A O 1
ATOM 2174 N N . GLY A 1 298 ? -12.528 1.306 -7.509 1.00 73.62 298 GLY A N 1
ATOM 2175 C CA . GLY A 1 298 ? -11.360 2.015 -8.018 1.00 73.62 298 GLY A CA 1
ATOM 2176 C C . GLY A 1 298 ? -11.172 3.396 -7.387 1.00 73.62 298 GLY A C 1
ATOM 2177 O O . GLY A 1 298 ? -11.869 3.802 -6.459 1.00 73.62 298 GLY A O 1
ATOM 2178 N N . ALA A 1 299 ? -10.191 4.133 -7.901 1.00 72.31 299 ALA A N 1
ATOM 2179 C CA . ALA A 1 299 ? -9.959 5.534 -7.566 1.00 72.31 299 ALA A CA 1
ATOM 2180 C C . ALA A 1 299 ? -9.646 6.335 -8.827 1.00 72.31 299 ALA A C 1
ATOM 2182 O O . ALA A 1 299 ? -9.206 5.793 -9.847 1.00 72.31 299 ALA A O 1
ATOM 2183 N N . VAL A 1 300 ? -9.835 7.656 -8.753 1.00 79.44 300 VAL A N 1
ATOM 2184 C CA . VAL A 1 300 ? -9.300 8.545 -9.787 1.00 79.44 300 VAL A CA 1
ATOM 2185 C C . VAL A 1 300 ? -7.788 8.475 -9.726 1.00 79.44 300 VAL A C 1
ATOM 2187 O O . VAL A 1 300 ? -7.180 8.868 -8.730 1.00 79.44 300 VAL A O 1
ATOM 2190 N N . VAL A 1 301 ? -7.197 8.038 -10.833 1.00 80.56 301 VAL A N 1
ATOM 2191 C CA . VAL A 1 301 ? -5.757 8.084 -11.038 1.00 80.56 301 VAL A CA 1
ATOM 2192 C C . VAL A 1 301 ? -5.431 9.155 -12.070 1.00 80.56 301 VAL A C 1
ATOM 2194 O O . VAL A 1 301 ? -5.954 9.139 -13.187 1.00 80.56 301 VAL A O 1
ATOM 2197 N N . LYS A 1 302 ? -4.559 10.094 -11.697 1.00 81.38 302 LYS A N 1
ATOM 2198 C CA . LYS A 1 302 ? -4.008 11.106 -12.604 1.00 81.38 302 LYS A CA 1
ATOM 2199 C C . LYS A 1 302 ? -2.521 10.862 -12.777 1.00 81.38 302 LYS A C 1
ATOM 2201 O O . LYS A 1 302 ? -1.791 10.970 -11.804 1.00 81.38 302 LYS A O 1
ATOM 2206 N N . VAL A 1 303 ? -2.082 10.583 -13.999 1.00 79.38 303 VAL A N 1
ATOM 2207 C CA . VAL A 1 303 ? -0.655 10.465 -14.327 1.00 79.38 303 VAL A CA 1
ATOM 2208 C C . VAL A 1 303 ? -0.270 11.617 -15.245 1.00 79.38 303 VAL A C 1
ATOM 2210 O O . VAL A 1 303 ? -0.922 11.825 -16.273 1.00 79.38 303 VAL A O 1
ATOM 2213 N N . SER A 1 304 ? 0.766 12.360 -14.865 1.00 79.44 304 SER A N 1
ATOM 2214 C CA . SER A 1 304 ? 1.349 13.439 -15.661 1.00 79.44 304 SER A CA 1
ATOM 2215 C C . SER A 1 304 ? 2.871 13.326 -15.718 1.00 79.44 304 SER A C 1
ATOM 2217 O O . SER A 1 304 ? 3.502 12.732 -14.843 1.00 79.44 304 SER A O 1
ATOM 2219 N N . LYS A 1 305 ? 3.465 13.938 -16.742 1.00 82.06 305 LYS A N 1
ATOM 2220 C CA . LYS A 1 305 ? 4.900 14.242 -16.748 1.00 82.06 305 LYS A CA 1
ATOM 2221 C C . LYS A 1 305 ? 5.190 15.356 -15.742 1.00 82.06 305 LYS A C 1
ATOM 2223 O O . LYS A 1 305 ? 4.299 16.171 -15.472 1.00 82.06 305 LYS A O 1
ATOM 2228 N N . ALA A 1 306 ? 6.382 15.326 -15.162 1.00 72.00 306 ALA A N 1
ATOM 2229 C CA . ALA A 1 306 ? 6.938 16.433 -14.392 1.00 72.00 306 ALA A CA 1
ATOM 2230 C C . ALA A 1 306 ? 7.614 17.449 -15.318 1.00 72.00 306 ALA A C 1
ATOM 2232 O O . ALA A 1 306 ? 8.190 17.011 -16.340 1.00 72.00 306 ALA A O 1
#

Secondary structure (DSSP, 8-state):
----------PPPS----------S--EEEEEEEEEEEEETTSTTSEEEETTEEEEB---GGGTS---SB-HHHHHHHHHHHHHHHHHHHHHHHTT-GGGGTT-EEEEEEEEEEETTSSS-EEEEEEEEES---HHHHHHHHHHHHT--SSS-------S--S------S--EEEEEEEEEEEEETTSTTSEEEETTEEEEB---GGGTS---SB-HHHHHHHHHHHHHHHHHHHHHHHTT-GGGGTT-EEEEEEEEEEESSSSS-EEEEEEEEES--HHHHHHHHHH-HHHHHHHH--EEEEEE-

Foldseek 3Di:
DDDDDDDDDPDDDPDDDDDDDFDFPWDFPDFLDKWKKKWWFLLQQTWMDTDPDIWGHWDCVLRVIPNPTHGLQLLLQQLVFLLLLLLLCVLCVVVVNNVQCQWKKKKKKKFWAAWPPDDAIAIAIEIAIERHPDPVSSVRSVCQSVLDDPPPDDDDDDDDDPQKDFDDFPTDHPDTSDMWMKMWGDSSQQTWMDTDPDIWGHWDDVSRVTPNPTHGSNNSNQRSQFSLLSNLLLVVCVVVVNNVQCRGKMKMKMWTWHAIDPGPHIDIDIDMDMPRDDPVSSNRSLVNGNVSCCSRGNHGYIYGYD

InterPro domains:
  IPR003718 OsmC/Ohr conserved domain [PF02566] (65-144)
  IPR003718 OsmC/Ohr conserved domain [PF02566] (210-303)
  IPR015946 K homology domain-like, alpha/beta [G3DSA:3.30.300.20] (71-155)
  IPR015946 K homology domain-like, alpha/beta [G3DSA:3.30.300.20] (216-304)
  IPR019953 Organic hydroperoxide resistance protein famiy [PTHR33797] (175-304)
  IPR019953 Organic hydroperoxide resistance protein famiy [TIGR03561] (178-303)
  IPR036102 OsmC/Ohr superfamily [SSF82784] (26-138)
  IPR036102 OsmC/Ohr superfamily [SSF82784] (170-303)